Protein AF-A0A7L5A7U2-F1 (afdb_monomer)

Nearest PDB structures (foldseek):
  7q3h-assembly1_A  TM=4.194E-01  e=2.110E-02  Desulfofustis sp. PB-SRB1
  1df0-assembly1_A  TM=3.445E-01  e=6.124E+00  Rattus norvegicus
  1pzu-assembly2_H  TM=1.976E-01  e=3.834E+00  Homo sapiens
  7f57-assembly1_E  TM=2.774E-01  e=9.285E+00  Rattus norvegicus
  5cu1-assembly1_A  TM=2.156E-01  e=7.540E+00  Ruegeria pomeroyi DSS-3

Foldseek 3Di:
DFPLWDQDQVDAGKDDADKSKAKAKLVQWKTKYKWKFAAFKKKKWKFKDDPDDDDDPDDFKDKDKDWVVDDPPKDKDKDDDPGTIMMMIHDRHITMIMMMITGGNDDDDMTMMMMIMHMDDRIGIDDHDPDQQLVAAKWAFDDDDPPFDGQGIWGQHSV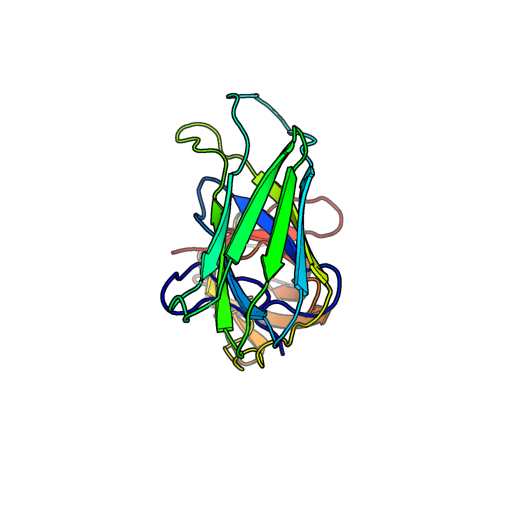QKIAGPVRWIWGKDDPDSSQQWIWIGTRNDTAIWHDNGSFATAGPPPRHGGITGDD

Solvent-accessible surface area (backbone atoms only — not comparable to full-atom values): 11840 Å² total; per-residue (Å²): 107,70,45,77,70,18,79,35,83,94,60,43,16,30,45,60,87,52,80,45,66,51,68,39,29,32,84,65,45,45,40,20,30,29,37,30,38,31,58,41,49,33,38,37,44,36,39,48,55,75,87,74,90,74,87,84,84,75,84,63,61,48,77,49,78,45,59,60,67,74,55,79,78,53,46,76,51,73,49,80,56,97,52,33,38,40,36,45,34,36,27,72,46,78,34,39,35,37,32,41,39,37,37,39,92,41,94,85,56,86,45,72,38,43,34,37,40,34,64,48,69,34,60,49,60,51,83,41,60,82,62,75,59,88,76,50,43,42,22,35,62,65,54,74,57,88,97,53,81,73,46,49,48,35,35,37,41,84,86,34,39,30,46,25,73,67,72,50,58,33,39,44,46,73,74,38,69,89,79,32,28,27,39,40,34,47,88,92,43,77,46,54,30,30,53,44,79,84,46,29,34,23,34,67,86,81,66,46,62,38,31,36,52,59,132

Structure (mmCIF, N/CA/C/O backbone):
data_AF-A0A7L5A7U2-F1
#
_entry.id   AF-A0A7L5A7U2-F1
#
loop_
_atom_site.group_PDB
_atom_site.id
_atom_site.type_symbol
_atom_site.label_atom_id
_atom_site.label_alt_id
_atom_site.label_comp_id
_atom_site.label_asym_id
_atom_site.label_entity_id
_atom_site.label_seq_id
_atom_site.pdbx_PDB_ins_code
_atom_site.Cartn_x
_atom_site.Cartn_y
_atom_site.Cartn_z
_atom_site.occupancy
_atom_site.B_iso_or_equiv
_atom_site.auth_seq_id
_atom_site.auth_comp_id
_atom_site.auth_asym_id
_atom_site.auth_atom_id
_atom_site.pdbx_PDB_model_num
ATOM 1 N N . MET A 1 1 ? 8.899 -12.092 4.679 1.00 37.22 1 MET A N 1
ATOM 2 C CA . MET A 1 1 ? 8.978 -10.782 3.995 1.00 37.22 1 MET A CA 1
ATOM 3 C C . MET A 1 1 ? 7.571 -10.236 3.894 1.00 37.22 1 MET A C 1
ATOM 5 O O . MET A 1 1 ? 6.703 -10.986 3.461 1.00 37.22 1 MET A O 1
ATOM 9 N N . ALA A 1 2 ? 7.322 -9.015 4.373 1.00 33.56 2 ALA A N 1
ATOM 10 C CA . ALA A 1 2 ? 5.965 -8.516 4.523 1.00 33.56 2 ALA A CA 1
ATOM 11 C C . ALA A 1 2 ? 5.396 -7.830 3.281 1.00 33.56 2 ALA A C 1
ATOM 13 O O . ALA A 1 2 ? 5.946 -6.854 2.783 1.00 33.56 2 ALA A O 1
ATOM 14 N N . THR A 1 3 ? 4.259 -8.319 2.785 1.00 48.78 3 THR A N 1
ATOM 15 C CA . THR A 1 3 ? 3.455 -7.641 1.765 1.00 48.78 3 THR A CA 1
ATOM 16 C C . THR A 1 3 ? 2.838 -6.384 2.373 1.00 48.78 3 THR A C 1
ATOM 18 O O . THR A 1 3 ? 1.720 -6.431 2.861 1.00 48.78 3 THR A O 1
ATOM 21 N N . ALA A 1 4 ? 3.547 -5.255 2.372 1.00 62.84 4 ALA A N 1
ATOM 22 C CA . ALA A 1 4 ? 3.098 -4.015 3.027 1.00 62.84 4 ALA A CA 1
ATOM 23 C C . ALA A 1 4 ? 1.944 -3.248 2.317 1.00 62.84 4 ALA A C 1
ATOM 25 O O . ALA A 1 4 ? 1.711 -2.092 2.638 1.00 62.84 4 ALA A O 1
ATOM 26 N N . GLN A 1 5 ? 1.256 -3.815 1.312 1.00 73.31 5 GLN A N 1
ATOM 27 C CA . GLN A 1 5 ? 0.108 -3.188 0.622 1.00 73.31 5 GLN A CA 1
ATOM 28 C C . GLN A 1 5 ? -0.647 -4.229 -0.221 1.00 73.31 5 GLN A C 1
ATOM 30 O O . GLN A 1 5 ? -0.016 -4.915 -1.026 1.00 73.31 5 GLN A O 1
ATOM 35 N N . SER A 1 6 ? -1.975 -4.314 -0.081 1.00 81.19 6 SER A N 1
ATOM 36 C CA . SER A 1 6 ? -2.844 -5.160 -0.914 1.00 81.19 6 SER A CA 1
ATOM 37 C C . SER A 1 6 ? -3.894 -4.321 -1.633 1.00 81.19 6 SER A C 1
ATOM 39 O O . SER A 1 6 ? -4.439 -3.391 -1.049 1.00 81.19 6 SER A O 1
ATOM 41 N N . LEU A 1 7 ? -4.201 -4.680 -2.882 1.00 84.62 7 LEU A N 1
ATOM 42 C CA . LEU A 1 7 ? -5.290 -4.094 -3.681 1.00 84.62 7 LEU A CA 1
ATOM 43 C C . LEU A 1 7 ? -6.578 -4.934 -3.623 1.00 84.62 7 LEU A C 1
ATOM 45 O O . LEU A 1 7 ? -7.530 -4.677 -4.354 1.00 84.62 7 LEU A O 1
ATOM 49 N N . LYS A 1 8 ? -6.590 -5.993 -2.807 1.00 84.75 8 LYS A N 1
ATOM 50 C CA . LYS A 1 8 ? -7.673 -6.974 -2.732 1.00 84.75 8 LYS A CA 1
ATOM 51 C C . LYS A 1 8 ? -8.337 -6.931 -1.362 1.00 84.75 8 LYS A C 1
ATOM 53 O O . LYS A 1 8 ? -7.682 -7.173 -0.349 1.00 84.75 8 LYS A O 1
ATOM 58 N N . LEU A 1 9 ? -9.639 -6.656 -1.341 1.00 86.50 9 LEU A N 1
ATOM 59 C CA . LEU A 1 9 ? -10.428 -6.556 -0.110 1.00 86.50 9 LEU A CA 1
ATOM 60 C C . LEU A 1 9 ? -10.512 -7.889 0.653 1.00 86.50 9 LEU A C 1
ATOM 62 O O . LEU A 1 9 ? -10.521 -7.906 1.883 1.00 86.50 9 LEU A O 1
ATOM 66 N N . ASP A 1 10 ? -10.567 -9.004 -0.074 1.00 88.12 10 ASP A N 1
ATOM 67 C CA . ASP A 1 10 ? -10.639 -10.372 0.449 1.00 88.12 10 ASP A CA 1
ATOM 68 C C . ASP A 1 10 ? -9.275 -10.922 0.899 1.00 88.12 10 ASP A C 1
ATOM 70 O O . ASP A 1 10 ? -9.215 -11.852 1.703 1.00 88.12 10 ASP A O 1
ATOM 74 N N . ALA A 1 11 ? -8.179 -10.304 0.455 1.00 86.94 11 ALA A N 1
ATOM 75 C CA . ALA A 1 11 ? -6.813 -10.652 0.831 1.00 86.94 11 ALA A CA 1
ATOM 76 C C . ALA A 1 11 ? -6.010 -9.408 1.273 1.00 86.94 11 ALA A C 1
ATOM 78 O O . ALA A 1 11 ? -5.024 -9.052 0.618 1.00 86.94 11 ALA A O 1
ATOM 79 N N . PRO A 1 12 ? -6.414 -8.712 2.356 1.00 90.19 12 PRO A N 1
ATOM 80 C CA . PRO A 1 12 ? -5.733 -7.507 2.815 1.00 90.19 12 PRO A CA 1
ATOM 81 C C . PRO A 1 12 ? -4.369 -7.836 3.429 1.00 90.19 12 PRO A C 1
ATOM 83 O O . PRO A 1 12 ? -4.159 -8.906 4.002 1.00 90.19 12 PRO A O 1
ATOM 86 N N . SER A 1 13 ? -3.455 -6.875 3.367 1.00 89.06 13 SER A N 1
ATOM 87 C CA . SER A 1 13 ? -2.109 -6.998 3.928 1.00 89.06 13 SER A CA 1
ATOM 88 C C . SER A 1 13 ? -2.087 -6.741 5.436 1.00 89.06 13 SER A C 1
ATOM 90 O O . SER A 1 13 ? -2.754 -5.813 5.889 1.00 89.06 13 SER A O 1
ATOM 92 N N . PRO A 1 14 ? -1.318 -7.477 6.256 1.00 91.88 14 PRO A N 1
ATOM 93 C CA . PRO A 1 14 ? -1.173 -7.082 7.648 1.00 91.88 14 PRO A CA 1
ATOM 94 C C . PRO A 1 14 ? -0.399 -5.767 7.739 1.00 91.88 14 PRO A C 1
ATOM 96 O O . PRO A 1 14 ? 0.601 -5.579 7.044 1.00 91.88 14 PRO A O 1
ATOM 99 N N . LEU A 1 15 ? -0.856 -4.877 8.617 1.00 92.81 15 LEU A N 1
ATOM 100 C CA . LEU A 1 15 ? -0.025 -3.780 9.105 1.00 92.81 15 LEU A CA 1
ATOM 101 C C . LEU A 1 15 ? 1.113 -4.344 9.961 1.00 92.81 15 LEU A C 1
ATOM 103 O O . LEU A 1 15 ? 1.043 -5.481 10.430 1.00 92.81 15 LEU A O 1
ATOM 107 N N . HIS A 1 16 ? 2.128 -3.529 10.204 1.00 89.81 16 HIS A N 1
ATOM 108 C CA . HIS A 1 16 ? 3.198 -3.802 11.156 1.00 89.81 16 HIS A CA 1
ATOM 109 C C . HIS A 1 16 ? 3.306 -2.690 12.200 1.00 89.81 16 HIS A C 1
ATOM 111 O O . HIS A 1 16 ? 2.684 -1.630 12.086 1.00 89.81 16 HIS A O 1
ATOM 117 N N . GLN A 1 17 ? 4.111 -2.939 13.231 1.00 91.06 17 GLN A N 1
ATOM 118 C CA . GLN A 1 17 ? 4.408 -1.936 14.245 1.00 91.06 17 GLN A CA 1
ATOM 119 C C . GLN A 1 17 ? 5.115 -0.728 13.616 1.00 91.06 17 GLN A C 1
ATOM 121 O O . GLN A 1 17 ? 5.991 -0.884 12.764 1.00 91.06 17 GLN A O 1
ATOM 126 N N . GLY A 1 18 ? 4.750 0.474 14.067 1.00 90.62 18 GLY A N 1
ATOM 127 C CA . GLY A 1 18 ? 5.323 1.726 13.580 1.00 90.62 18 GLY A CA 1
ATOM 128 C C . GLY A 1 18 ? 4.611 2.270 12.341 1.00 90.62 18 GLY A C 1
ATOM 129 O O . GLY A 1 18 ? 3.387 2.179 12.219 1.00 90.62 18 GLY A O 1
ATOM 130 N N . ASN A 1 19 ? 5.384 2.890 11.451 1.00 89.94 19 ASN A N 1
ATOM 131 C CA . ASN A 1 19 ? 4.863 3.618 10.300 1.00 89.94 19 ASN A CA 1
ATOM 132 C C . ASN A 1 19 ? 4.608 2.676 9.125 1.00 89.94 19 ASN A C 1
ATOM 134 O O . ASN A 1 19 ? 5.548 2.158 8.536 1.00 89.94 19 ASN A O 1
ATOM 138 N N . ASN A 1 20 ? 3.347 2.534 8.729 1.00 90.56 20 ASN A N 1
ATOM 139 C CA . ASN A 1 20 ? 2.965 1.832 7.509 1.00 90.56 20 ASN A CA 1
ATOM 140 C C . ASN A 1 20 ? 2.775 2.886 6.414 1.00 90.56 20 ASN A C 1
ATOM 142 O O . ASN A 1 20 ? 1.736 3.549 6.363 1.00 90.56 20 ASN A O 1
ATOM 146 N N . GLN A 1 21 ? 3.806 3.100 5.598 1.00 87.94 21 GLN A N 1
ATOM 147 C CA . GLN A 1 21 ? 3.833 4.148 4.575 1.00 87.94 21 GLN A CA 1
ATOM 148 C C . GLN A 1 21 ? 3.479 3.580 3.200 1.00 87.94 21 GLN A C 1
ATOM 150 O O . GLN A 1 21 ? 3.951 2.505 2.831 1.00 87.94 21 GLN A O 1
ATOM 155 N N . ALA A 1 22 ? 2.677 4.305 2.420 1.00 85.25 22 ALA A N 1
ATOM 156 C CA . ALA A 1 22 ? 2.455 3.971 1.014 1.00 85.25 22 ALA A CA 1
ATOM 157 C C . ALA A 1 22 ? 2.051 5.198 0.181 1.00 85.25 22 ALA A C 1
ATOM 159 O O . ALA A 1 22 ? 1.843 6.292 0.704 1.00 85.25 22 ALA A O 1
ATOM 160 N N . LEU A 1 23 ? 1.927 4.995 -1.132 1.00 84.00 23 LEU A N 1
ATOM 161 C CA . LEU A 1 23 ? 1.470 5.987 -2.105 1.00 84.00 23 LEU A CA 1
ATOM 162 C C . LEU A 1 23 ? 0.186 5.478 -2.759 1.00 84.00 23 LEU A C 1
ATOM 164 O O . LEU A 1 23 ? 0.246 4.503 -3.507 1.00 84.00 23 LEU A O 1
ATOM 168 N N . ILE A 1 24 ? -0.960 6.106 -2.483 1.00 86.62 24 ILE A N 1
ATOM 169 C CA . ILE A 1 24 ? -2.219 5.747 -3.152 1.00 86.62 24 ILE A CA 1
ATOM 170 C C . ILE A 1 24 ? -2.350 6.480 -4.482 1.00 86.62 24 ILE A C 1
ATOM 172 O O . ILE A 1 24 ? -1.962 7.641 -4.570 1.00 86.62 24 ILE A O 1
ATOM 176 N N . ASP A 1 25 ? -2.871 5.810 -5.509 1.00 84.62 25 ASP A N 1
ATOM 177 C CA . ASP A 1 25 ? -2.983 6.331 -6.877 1.00 84.62 25 ASP A CA 1
ATOM 178 C C . ASP A 1 25 ? -4.413 6.123 -7.400 1.00 84.62 25 ASP A C 1
ATOM 180 O O . ASP A 1 25 ? -4.948 5.009 -7.356 1.00 84.62 25 ASP A O 1
ATOM 184 N N . SER A 1 26 ? -5.030 7.196 -7.906 1.00 85.06 26 SER A N 1
ATOM 185 C CA . SER A 1 26 ? -6.416 7.211 -8.392 1.00 85.06 26 SER A CA 1
ATOM 186 C C . SER A 1 26 ? -6.697 6.263 -9.559 1.00 85.06 26 SER A C 1
ATOM 188 O O . SER A 1 26 ? -7.847 5.898 -9.786 1.00 85.06 26 SER A O 1
ATOM 190 N N . PHE A 1 27 ? -5.668 5.831 -10.285 1.00 81.75 27 PHE A N 1
ATOM 191 C CA . PHE A 1 27 ? -5.781 4.899 -11.410 1.00 81.75 27 PHE A CA 1
ATOM 192 C C . PHE A 1 27 ? -5.409 3.468 -10.993 1.00 81.75 27 PHE A C 1
ATOM 194 O O . PHE A 1 27 ? -5.593 2.525 -11.765 1.00 81.75 27 PHE A O 1
ATOM 201 N N . VAL A 1 28 ? -4.870 3.290 -9.783 1.00 82.19 28 VAL A N 1
ATOM 202 C CA . VAL A 1 28 ? -4.492 1.980 -9.245 1.00 82.19 28 VAL A CA 1
ATOM 203 C C . VAL A 1 28 ? -5.648 1.373 -8.461 1.00 82.19 28 VAL A C 1
ATOM 205 O O . VAL A 1 28 ? -5.995 0.218 -8.731 1.00 82.19 28 VAL A O 1
ATOM 208 N N . GLY A 1 29 ? -6.245 2.142 -7.550 1.00 86.25 29 GLY A N 1
ATOM 209 C CA . GLY A 1 29 ? -7.377 1.730 -6.720 1.00 86.25 29 GLY A CA 1
ATOM 210 C C . GLY A 1 29 ? -7.073 1.727 -5.222 1.00 86.25 29 GLY A C 1
ATOM 211 O O . GLY A 1 29 ? -6.054 2.246 -4.771 1.00 86.25 29 GLY A O 1
ATOM 212 N N . ASP A 1 30 ? -7.997 1.145 -4.464 1.00 91.50 30 ASP A N 1
ATOM 213 C CA . ASP A 1 30 ? -7.962 1.104 -3.005 1.00 91.50 30 ASP A CA 1
ATOM 214 C C . ASP A 1 30 ? -6.840 0.220 -2.458 1.00 91.50 30 ASP A C 1
ATOM 216 O O . ASP A 1 30 ? -6.443 -0.783 -3.060 1.00 91.50 30 ASP A O 1
ATOM 220 N N . HIS A 1 31 ? -6.368 0.565 -1.263 1.00 92.44 31 HIS A N 1
ATOM 221 C CA . HIS A 1 31 ? -5.450 -0.256 -0.489 1.00 92.44 31 HIS A CA 1
ATOM 222 C C . HIS A 1 31 ? -6.164 -0.845 0.726 1.00 92.44 31 HIS A C 1
ATOM 224 O O . HIS A 1 31 ? -6.835 -0.127 1.469 1.00 92.44 31 HIS A O 1
ATOM 230 N N . TYR A 1 32 ? -5.958 -2.138 0.972 1.00 93.50 32 TYR A N 1
ATOM 231 C CA . TYR A 1 32 ? -6.590 -2.863 2.068 1.00 93.50 32 TYR A CA 1
ATOM 232 C C . TYR A 1 32 ? -5.570 -3.498 3.005 1.00 93.50 32 TYR A C 1
ATOM 234 O O . TYR A 1 32 ? -4.619 -4.173 2.591 1.00 93.50 32 TYR A O 1
ATOM 242 N N . TYR A 1 33 ? -5.827 -3.314 4.295 1.00 95.12 33 TYR A N 1
ATOM 243 C CA . TYR A 1 33 ? -4.958 -3.707 5.387 1.00 95.12 33 TYR A CA 1
ATOM 244 C C . TYR A 1 33 ? -5.724 -4.352 6.533 1.00 95.12 33 TYR A C 1
ATOM 246 O O . TYR A 1 33 ? -6.930 -4.170 6.663 1.00 95.12 33 TYR A O 1
ATOM 254 N N . TYR A 1 34 ? -5.035 -5.061 7.420 1.00 96.06 34 TYR A N 1
ATOM 255 C CA . TYR A 1 34 ? -5.635 -5.494 8.676 1.00 96.06 34 TYR A CA 1
ATOM 256 C C . TYR A 1 34 ? -4.649 -5.507 9.842 1.00 96.06 34 TYR A C 1
ATOM 258 O O . TYR A 1 34 ? -3.436 -5.611 9.668 1.00 96.06 34 TYR A O 1
ATOM 266 N N . PHE A 1 35 ? -5.199 -5.462 11.048 1.00 96.94 35 PHE A N 1
ATOM 267 C CA . PHE A 1 35 ? -4.511 -5.793 12.293 1.00 96.94 35 PHE A CA 1
ATOM 268 C C . PHE A 1 35 ? -5.509 -6.445 13.262 1.00 96.94 35 PHE A C 1
ATOM 270 O O . PHE A 1 35 ? -6.702 -6.563 12.959 1.00 96.94 35 PHE A O 1
ATOM 277 N N . TYR A 1 36 ? -5.034 -6.898 14.418 1.00 97.62 36 TYR A N 1
ATOM 278 C CA . TYR A 1 36 ? -5.887 -7.392 15.493 1.00 97.62 36 TYR A CA 1
ATOM 279 C C . TYR A 1 36 ? -5.870 -6.409 16.659 1.00 97.62 36 TYR A C 1
ATOM 281 O O . TYR A 1 36 ? -4.808 -6.087 17.183 1.00 97.62 36 TYR A O 1
ATOM 289 N N . ALA A 1 37 ? -7.046 -5.948 17.074 1.00 97.88 37 ALA A N 1
ATOM 290 C CA . ALA A 1 37 ? -7.218 -5.294 18.360 1.00 97.88 37 ALA A CA 1
ATOM 291 C C . ALA A 1 37 ? -7.301 -6.377 19.440 1.00 97.88 37 ALA A C 1
ATOM 293 O O . ALA A 1 37 ? -8.118 -7.295 19.336 1.00 97.88 37 ALA A O 1
ATOM 294 N N . GLU A 1 38 ? -6.448 -6.284 20.450 1.00 98.00 38 GLU A N 1
ATOM 295 C CA . GLU A 1 38 ? -6.465 -7.140 21.635 1.00 98.00 38 GLU A CA 1
ATOM 296 C C . GLU A 1 38 ? -7.348 -6.501 22.721 1.00 98.00 38 GLU A C 1
ATOM 298 O O . GLU A 1 38 ? -7.591 -5.291 22.668 1.00 98.00 38 GLU A O 1
ATOM 303 N N . PRO A 1 39 ? -7.848 -7.272 23.708 1.00 98.25 39 PRO A N 1
ATOM 304 C CA . PRO A 1 39 ? -8.697 -6.736 24.770 1.00 98.25 39 PRO A CA 1
ATOM 305 C C . PRO A 1 39 ? -8.135 -5.450 25.393 1.00 98.25 39 PRO A C 1
ATOM 307 O O . PRO A 1 39 ? -6.994 -5.415 25.858 1.00 98.25 39 PRO A O 1
ATOM 310 N N . GLY A 1 40 ? -8.939 -4.386 25.402 1.00 98.06 40 GLY A N 1
ATOM 311 C CA . GLY A 1 40 ? -8.540 -3.048 25.842 1.00 98.06 40 GLY A CA 1
ATOM 312 C C . GLY A 1 40 ? -8.768 -1.980 24.776 1.00 98.06 40 GLY A C 1
ATOM 313 O O . GLY A 1 40 ? -9.691 -2.089 23.970 1.00 98.06 40 GLY A O 1
ATOM 314 N N . LYS A 1 41 ? -7.965 -0.910 24.822 1.00 98.44 41 LYS A N 1
ATOM 315 C CA . LYS A 1 41 ? -8.073 0.249 23.924 1.00 98.44 41 LYS A CA 1
ATOM 316 C C . LYS A 1 41 ? -6.974 0.236 22.868 1.00 98.44 41 LYS A C 1
ATOM 318 O O . LYS A 1 41 ? -5.838 -0.144 23.153 1.00 98.44 41 LYS A O 1
ATOM 323 N N . PHE A 1 42 ? -7.302 0.722 21.681 1.00 98.50 42 PHE A N 1
ATOM 324 C CA . PHE A 1 42 ? -6.361 0.934 20.589 1.00 98.50 42 PHE A CA 1
ATOM 325 C C . PHE A 1 42 ? -6.610 2.282 19.913 1.00 98.50 42 PHE A C 1
ATOM 327 O O . PHE A 1 42 ? -7.673 2.893 20.057 1.00 98.50 42 PHE A O 1
ATOM 334 N N . HIS A 1 43 ? -5.613 2.724 19.161 1.00 98.25 43 HIS A N 1
ATOM 335 C CA . HIS A 1 43 ? -5.627 3.982 18.438 1.00 98.25 43 HIS A CA 1
ATOM 336 C C . HIS A 1 43 ? -5.084 3.786 17.025 1.00 98.25 43 HIS A C 1
ATOM 338 O O . HIS A 1 43 ? -4.137 3.022 16.822 1.00 98.25 43 HIS A O 1
ATOM 344 N N . ILE A 1 44 ? -5.677 4.482 16.057 1.00 98.44 44 ILE A N 1
ATOM 345 C CA . ILE A 1 44 ? -5.186 4.539 14.682 1.00 98.44 44 ILE A CA 1
ATOM 346 C C . ILE A 1 44 ? -5.046 6.002 14.289 1.00 98.44 44 ILE A C 1
ATOM 348 O O . ILE A 1 44 ? -6.021 6.752 14.312 1.00 98.44 44 ILE A O 1
ATOM 352 N N . ALA A 1 45 ? -3.847 6.389 13.878 1.00 98.00 45 ALA A N 1
ATOM 353 C CA . ALA A 1 45 ? -3.598 7.660 13.227 1.00 98.00 45 ALA A CA 1
ATOM 354 C C . ALA A 1 45 ? -3.323 7.400 11.747 1.00 98.00 45 ALA A C 1
ATOM 356 O O . ALA A 1 45 ? -2.406 6.654 11.397 1.00 98.00 45 ALA A O 1
ATOM 357 N N . TRP A 1 46 ? -4.117 8.018 10.882 1.00 97.62 46 TRP A N 1
ATOM 358 C CA . TRP A 1 46 ? -3.854 8.069 9.453 1.00 97.62 46 TRP A CA 1
ATOM 359 C C . TRP A 1 46 ? -3.575 9.507 9.053 1.00 97.62 46 TRP A C 1
ATOM 361 O O . TRP A 1 46 ? -4.373 10.399 9.337 1.00 97.62 46 TRP A O 1
ATOM 371 N N . THR A 1 47 ? -2.450 9.728 8.389 1.00 95.88 47 THR A N 1
ATOM 372 C CA . THR A 1 47 ? -2.072 11.030 7.843 1.00 95.88 47 THR A CA 1
ATOM 373 C C . THR A 1 47 ? -1.759 10.892 6.370 1.00 95.88 47 THR A C 1
ATOM 375 O O . THR A 1 47 ? -1.239 9.873 5.921 1.00 95.88 47 THR A O 1
ATOM 378 N N . PHE A 1 48 ? -2.062 11.928 5.606 1.00 91.62 48 PHE A N 1
ATOM 379 C CA . PHE A 1 48 ? -1.668 12.029 4.211 1.00 91.62 48 PHE A CA 1
ATOM 380 C C . PHE A 1 48 ? -1.031 13.390 3.968 1.00 91.62 48 PHE A C 1
ATOM 382 O O . PHE A 1 48 ? -1.340 14.368 4.652 1.00 91.62 48 PHE A O 1
ATOM 389 N N . SER A 1 49 ? -0.120 13.455 3.006 1.00 84.56 49 SER A N 1
ATOM 390 C CA . SER A 1 49 ? 0.480 14.713 2.575 1.00 84.56 49 SER A CA 1
ATOM 391 C C . SER A 1 49 ? 0.288 14.895 1.079 1.00 84.56 49 SER A C 1
ATOM 393 O O . SER A 1 49 ? 0.213 13.936 0.316 1.00 84.56 49 SER A O 1
ATOM 395 N N . GLY A 1 50 ? 0.160 16.148 0.662 1.00 67.38 50 GLY A N 1
ATOM 396 C CA . GLY A 1 50 ? -0.043 16.510 -0.731 1.00 67.38 50 GLY A CA 1
ATOM 397 C C . GLY A 1 50 ? 0.762 17.752 -1.056 1.00 67.38 50 GLY A C 1
ATOM 398 O O . GLY A 1 50 ? 0.249 18.859 -0.965 1.00 67.38 50 GLY A O 1
ATOM 399 N N . ALA A 1 51 ? 2.020 17.570 -1.450 1.00 51.31 51 ALA A N 1
ATOM 400 C CA . ALA A 1 51 ? 2.555 18.434 -2.489 1.00 51.31 51 ALA A CA 1
ATOM 401 C C . ALA A 1 51 ? 2.009 17.856 -3.797 1.00 51.31 51 ALA A C 1
ATOM 403 O O . ALA A 1 51 ? 2.424 16.783 -4.232 1.00 51.31 51 ALA A O 1
ATOM 404 N N . GLN A 1 52 ? 0.980 18.492 -4.346 1.00 52.09 52 GLN A N 1
ATOM 405 C CA . GLN A 1 52 ? 0.412 18.082 -5.618 1.00 52.09 52 GLN A CA 1
ATOM 406 C C . GLN A 1 52 ? 1.308 18.595 -6.743 1.00 52.09 52 GLN A C 1
ATOM 408 O O . GLN A 1 52 ? 1.464 19.802 -6.909 1.00 52.09 52 GLN A O 1
ATOM 413 N N . GLU A 1 53 ? 1.897 17.693 -7.524 1.00 47.75 53 GLU A N 1
ATOM 414 C CA . GLU A 1 53 ? 2.542 18.085 -8.776 1.00 47.75 53 GLU A CA 1
ATOM 415 C C . GLU A 1 53 ? 1.467 18.223 -9.867 1.00 47.75 53 GLU A C 1
ATOM 417 O O . GLU A 1 53 ? 0.939 17.228 -10.363 1.00 47.75 53 GLU A O 1
ATOM 422 N N . GLY A 1 54 ? 1.102 19.463 -10.218 1.00 57.22 54 GLY A N 1
ATOM 423 C CA . GLY A 1 54 ? 0.206 19.773 -11.341 1.00 57.22 54 GLY A CA 1
ATOM 424 C C . GLY A 1 54 ? -1.187 20.290 -10.953 1.00 57.22 54 GLY A C 1
ATOM 425 O O . GLY A 1 54 ? -1.336 21.062 -10.012 1.00 57.22 54 GLY A O 1
ATOM 426 N N . PHE A 1 55 ? -2.206 19.918 -11.736 1.00 55.56 55 PHE A N 1
ATOM 427 C CA . PHE A 1 55 ? -3.577 20.437 -11.624 1.00 55.56 55 PHE A CA 1
ATOM 428 C C . PHE A 1 55 ? -4.323 19.878 -10.405 1.00 55.56 55 PHE A C 1
ATOM 430 O O . PHE A 1 55 ? -4.452 18.658 -10.277 1.00 55.56 55 PHE A O 1
ATOM 437 N N . ASP A 1 56 ? -4.863 20.767 -9.563 1.00 60.66 56 ASP A N 1
ATOM 438 C CA . ASP A 1 56 ? -5.782 20.427 -8.472 1.00 60.66 56 ASP A CA 1
ATOM 439 C C . ASP A 1 56 ? -7.217 20.255 -8.975 1.00 60.66 56 ASP A C 1
ATOM 441 O O . ASP A 1 56 ? -7.818 21.182 -9.515 1.00 60.66 56 ASP A O 1
ATOM 445 N N . VAL A 1 57 ? -7.753 19.042 -8.826 1.00 62.59 57 VAL A N 1
ATOM 446 C CA . VAL A 1 57 ? -9.148 18.709 -9.151 1.00 62.59 57 VAL A CA 1
ATOM 447 C C . VAL A 1 57 ? -10.039 18.660 -7.902 1.00 62.59 57 VAL A C 1
ATOM 449 O O . VAL A 1 57 ? -11.218 18.324 -8.003 1.00 62.59 57 VAL A O 1
ATOM 452 N N . GLY A 1 58 ? -9.502 19.042 -6.738 1.00 67.38 58 GLY A N 1
ATOM 453 C CA . GLY A 1 58 ? -10.182 19.036 -5.451 1.00 67.38 58 GLY A CA 1
ATOM 454 C C . GLY A 1 58 ? -10.375 17.633 -4.868 1.00 67.38 58 GLY A C 1
ATOM 455 O O . GLY A 1 58 ? -10.248 16.614 -5.545 1.00 67.38 58 GLY A O 1
ATOM 456 N N . GLY A 1 59 ? -10.716 17.583 -3.579 1.00 77.44 59 GLY A N 1
ATOM 457 C CA . GLY A 1 59 ? -10.966 16.343 -2.840 1.00 77.44 59 GLY A CA 1
ATOM 458 C C . GLY A 1 59 ? -9.800 15.904 -1.953 1.00 77.44 59 GLY A C 1
ATOM 459 O O . GLY A 1 59 ? -8.732 16.507 -1.930 1.00 77.44 59 GLY A O 1
ATOM 460 N N . LYS A 1 60 ? -10.032 14.852 -1.167 1.00 85.19 60 LYS A N 1
ATOM 461 C CA . LYS A 1 60 ? -9.025 14.227 -0.302 1.00 85.19 60 LYS A CA 1
ATOM 462 C C . LYS A 1 60 ? -9.161 12.708 -0.381 1.00 85.19 60 LYS A C 1
ATOM 464 O O . LYS A 1 60 ? -10.277 12.235 -0.618 1.00 85.19 60 LYS A O 1
ATOM 469 N N . PRO A 1 61 ? -8.068 11.945 -0.212 1.00 90.00 61 PRO A N 1
ATOM 470 C CA . PRO A 1 61 ? -8.197 10.506 -0.044 1.00 90.00 61 PRO A CA 1
ATOM 471 C C . PRO A 1 61 ? -9.088 10.208 1.168 1.00 90.00 61 PRO A C 1
ATOM 473 O O . PRO A 1 61 ? -9.234 11.042 2.069 1.00 90.00 61 PRO A O 1
ATOM 476 N N . SER A 1 62 ? -9.691 9.025 1.195 1.00 92.69 62 SER A N 1
ATOM 477 C CA . SER A 1 62 ? -10.503 8.581 2.329 1.00 92.69 62 SER A CA 1
ATOM 478 C C . SER A 1 62 ? -9.862 7.405 3.041 1.00 92.69 62 SER A C 1
ATOM 480 O O . SER A 1 62 ? -9.186 6.578 2.432 1.00 92.69 62 SER A O 1
ATOM 482 N N . PHE A 1 63 ? -10.120 7.318 4.340 1.00 96.44 63 PHE A N 1
ATOM 483 C CA . PHE A 1 63 ? -9.641 6.255 5.205 1.00 96.44 63 PHE A CA 1
ATOM 484 C C . PHE A 1 63 ? -10.801 5.720 6.033 1.00 96.44 63 PHE A C 1
ATOM 486 O O . PHE A 1 63 ? -11.568 6.499 6.600 1.00 96.44 63 PHE A O 1
ATOM 493 N N . ALA A 1 64 ? -10.903 4.400 6.128 1.00 96.88 64 ALA A N 1
ATOM 494 C CA . ALA A 1 64 ? -11.896 3.727 6.947 1.00 96.88 64 ALA A CA 1
ATOM 495 C C . ALA A 1 64 ? -11.252 2.592 7.741 1.00 96.88 64 ALA A C 1
ATOM 497 O O . ALA A 1 64 ? -10.473 1.810 7.199 1.00 96.88 64 ALA A O 1
ATOM 498 N N . ALA A 1 65 ? -11.630 2.463 9.010 1.00 97.62 65 ALA A N 1
ATOM 499 C CA . ALA A 1 65 ? -11.321 1.300 9.832 1.00 97.62 65 ALA A CA 1
ATOM 500 C C . ALA A 1 65 ? -12.622 0.687 10.356 1.00 97.62 65 ALA A C 1
ATOM 502 O O . ALA A 1 65 ? -13.456 1.378 10.942 1.00 97.62 65 ALA A O 1
ATOM 503 N N . VAL A 1 66 ? -12.805 -0.613 10.134 1.00 96.94 66 VAL A N 1
ATOM 504 C CA . VAL A 1 66 ? -14.024 -1.345 10.495 1.00 96.94 66 VAL A CA 1
ATOM 505 C C . VAL A 1 66 ? -13.685 -2.695 11.110 1.00 96.94 66 VAL A C 1
ATOM 507 O O . VAL A 1 66 ? -12.702 -3.336 10.745 1.00 96.94 66 VAL A O 1
ATOM 510 N N . PHE A 1 67 ? -14.516 -3.170 12.034 1.00 97.50 67 PHE A N 1
ATOM 511 C CA . PHE A 1 67 ? -14.388 -4.537 12.532 1.00 97.50 67 PHE A CA 1
ATOM 512 C C . PHE A 1 67 ? -14.893 -5.533 11.487 1.00 97.50 67 PHE A C 1
ATOM 514 O O . PHE A 1 67 ? -15.992 -5.362 10.957 1.00 97.50 67 PHE A O 1
ATOM 521 N N . ASN A 1 68 ? -14.121 -6.585 11.214 1.00 94.00 68 ASN A N 1
ATOM 522 C CA . ASN A 1 68 ? -14.508 -7.616 10.252 1.00 94.00 68 ASN A CA 1
ATOM 523 C C . ASN A 1 68 ? -14.015 -9.024 10.670 1.00 94.00 68 ASN A C 1
ATOM 525 O O . ASN A 1 68 ? -12.859 -9.365 10.381 1.00 94.00 68 ASN A O 1
ATOM 529 N N . PRO A 1 69 ? -14.869 -9.848 11.319 1.00 94.75 69 PRO A N 1
ATOM 530 C CA . PRO A 1 69 ? -16.237 -9.530 11.745 1.00 94.75 69 PRO A CA 1
ATOM 531 C C . PRO A 1 69 ? -16.267 -8.620 12.984 1.00 94.75 69 PRO A C 1
ATOM 533 O O . PRO A 1 69 ? -15.311 -8.560 13.759 1.00 94.75 69 PRO A O 1
ATOM 536 N N . LYS A 1 70 ? -17.396 -7.935 13.203 1.00 93.81 70 LYS A N 1
ATOM 537 C CA . LYS A 1 70 ? -17.652 -7.220 14.459 1.00 93.81 70 LYS A CA 1
ATOM 538 C C . LYS A 1 70 ? -17.962 -8.211 15.576 1.00 93.81 70 LYS A C 1
ATOM 540 O O . LYS A 1 70 ? -18.849 -9.047 15.448 1.00 93.81 70 LYS A O 1
ATOM 545 N N . THR A 1 71 ? -17.248 -8.081 16.684 1.00 95.50 71 THR A N 1
ATOM 546 C CA . THR A 1 71 ? -17.436 -8.883 17.897 1.00 95.50 71 THR A CA 1
ATOM 547 C C . THR A 1 71 ? -18.256 -8.114 18.941 1.00 95.50 71 THR A C 1
ATOM 549 O O . THR A 1 71 ? -18.374 -6.884 18.891 1.00 95.50 71 THR A O 1
ATOM 552 N N . ALA A 1 72 ? -18.849 -8.835 19.896 1.00 95.06 72 ALA A N 1
ATOM 553 C CA . ALA A 1 72 ? -19.611 -8.229 20.987 1.00 95.06 72 ALA A CA 1
ATOM 554 C C . ALA A 1 72 ? -18.719 -7.324 21.855 1.00 95.06 72 ALA A C 1
ATOM 556 O O . ALA A 1 72 ? -17.588 -7.691 22.162 1.00 95.06 72 ALA A O 1
ATOM 557 N N . GLY A 1 73 ? -19.236 -6.158 22.255 1.00 93.69 73 GLY A N 1
ATOM 558 C CA . GLY A 1 73 ? -18.500 -5.178 23.066 1.00 93.69 73 GLY A CA 1
ATOM 559 C C . GLY A 1 73 ? -17.513 -4.296 22.292 1.00 93.69 73 GLY A C 1
ATOM 560 O O . GLY A 1 73 ? -16.907 -3.417 22.894 1.00 93.69 73 GLY A O 1
ATOM 561 N N . SER A 1 74 ? -17.371 -4.488 20.976 1.00 96.75 74 SER A N 1
ATOM 562 C CA . SER A 1 74 ? -16.430 -3.721 20.155 1.00 96.75 74 SER A CA 1
ATOM 563 C C . SER A 1 74 ? -16.993 -2.374 19.711 1.00 96.75 74 SER A C 1
ATOM 565 O O . SER A 1 74 ? -18.073 -2.293 19.109 1.00 96.75 74 SER A O 1
ATOM 567 N N . GLN A 1 75 ? -16.228 -1.317 19.976 1.00 97.38 75 GLN A N 1
ATOM 568 C CA . GLN A 1 75 ? -16.557 0.067 19.651 1.00 97.38 75 GLN A CA 1
ATOM 569 C C . GLN A 1 75 ? -15.393 0.738 18.927 1.00 97.38 75 GLN A C 1
ATOM 571 O O . GLN A 1 75 ? -14.229 0.500 19.239 1.00 97.38 75 GLN A O 1
ATOM 576 N N . ILE A 1 76 ? -15.723 1.579 17.950 1.00 97.25 76 ILE A N 1
ATOM 577 C CA . ILE A 1 76 ? -14.762 2.422 17.249 1.00 97.25 76 ILE A CA 1
ATOM 578 C C . ILE A 1 76 ? -15.429 3.760 16.936 1.00 97.25 76 ILE A C 1
ATOM 580 O O . ILE A 1 76 ? -16.573 3.800 16.479 1.00 97.25 76 ILE A O 1
ATOM 584 N N . THR A 1 77 ? -14.728 4.846 17.215 1.00 97.25 77 THR A N 1
ATOM 585 C CA . THR A 1 77 ? -15.104 6.216 16.868 1.00 97.25 77 THR A CA 1
ATOM 586 C C . THR A 1 77 ? -13.971 6.838 16.069 1.00 97.25 77 THR A C 1
ATOM 588 O O . THR A 1 77 ? -12.834 6.364 16.108 1.00 97.25 77 THR A O 1
ATOM 591 N N . HIS A 1 78 ? -14.275 7.884 15.306 1.00 96.69 78 HIS A N 1
ATOM 592 C CA . HIS A 1 78 ? -13.256 8.602 14.557 1.00 96.69 78 HIS A CA 1
ATOM 593 C C . HIS A 1 78 ? -13.515 10.098 14.541 1.00 96.69 78 HIS A C 1
ATOM 595 O O . HIS A 1 78 ? -14.638 10.565 14.741 1.00 96.69 78 HIS A O 1
ATOM 601 N N . LYS A 1 79 ? -12.439 10.836 14.289 1.00 95.88 79 LYS A N 1
ATOM 602 C CA . LYS A 1 79 ? -12.436 12.268 14.050 1.00 95.88 79 LYS A CA 1
ATOM 603 C C . LYS A 1 79 ? -11.595 12.548 12.815 1.00 95.88 79 LYS A C 1
ATOM 605 O O . LYS A 1 79 ? -10.387 12.306 12.809 1.00 95.88 79 LYS A O 1
ATOM 610 N N . ASP A 1 80 ? -12.240 13.095 11.796 1.00 92.75 80 ASP A N 1
ATOM 611 C CA . ASP A 1 80 ? -11.555 13.549 10.596 1.00 92.75 80 ASP A CA 1
ATOM 612 C C . ASP A 1 80 ? -10.927 14.927 10.802 1.00 92.75 80 ASP A C 1
ATOM 614 O O . ASP A 1 80 ? -11.455 15.794 11.504 1.00 92.75 80 ASP A O 1
ATOM 618 N N . GLY A 1 81 ? -9.794 15.132 10.142 1.00 88.31 81 GLY A N 1
ATOM 619 C CA . GLY A 1 81 ? -9.106 16.406 10.026 1.00 88.31 81 GLY A CA 1
ATOM 620 C C . GLY A 1 81 ? -8.784 16.748 8.567 1.00 88.31 81 GLY A C 1
ATOM 621 O O . GLY A 1 81 ? -9.088 15.982 7.644 1.00 88.31 81 GLY A O 1
ATOM 622 N N . PRO A 1 82 ? -8.168 17.918 8.335 1.00 85.25 82 PRO A N 1
ATOM 623 C CA . PRO A 1 82 ? -7.748 18.340 7.000 1.00 85.25 82 PRO A CA 1
ATOM 624 C C . PRO A 1 82 ? -6.571 17.520 6.452 1.00 85.25 82 PRO A C 1
ATOM 626 O O . PRO A 1 82 ? -6.434 17.406 5.241 1.00 85.25 82 PRO A O 1
ATOM 629 N N . THR A 1 83 ? -5.745 16.932 7.320 1.00 87.25 83 THR A N 1
ATOM 630 C CA . THR A 1 83 ? -4.505 16.216 6.957 1.00 87.25 83 THR A CA 1
ATOM 631 C C . THR A 1 83 ? -4.542 14.723 7.286 1.00 87.25 83 THR A C 1
ATOM 633 O O . THR A 1 83 ? -3.516 14.042 7.245 1.00 87.25 83 THR A O 1
ATOM 636 N N . GLY A 1 84 ? -5.711 14.199 7.659 1.00 93.06 84 GLY A N 1
ATOM 637 C CA . GLY A 1 84 ? -5.829 12.819 8.103 1.00 93.06 84 GLY A CA 1
ATOM 638 C C . GLY A 1 84 ? -7.083 12.539 8.913 1.00 93.06 84 GLY A C 1
ATOM 639 O O . GLY A 1 84 ? -8.019 13.337 8.937 1.00 93.06 84 GLY A O 1
ATOM 640 N N . ALA A 1 85 ? -7.073 11.403 9.597 1.00 96.06 85 ALA A N 1
ATOM 641 C CA . ALA A 1 85 ? -8.128 10.966 10.492 1.00 96.06 85 ALA A CA 1
ATOM 642 C C . ALA A 1 85 ? -7.529 10.217 11.681 1.00 96.06 85 ALA A C 1
ATOM 644 O O . ALA A 1 85 ? -6.501 9.543 11.574 1.00 96.06 85 ALA A O 1
ATOM 645 N N . VAL A 1 86 ? -8.203 10.332 12.816 1.00 97.62 86 VAL A N 1
ATOM 646 C CA . VAL A 1 86 ? -7.843 9.649 14.051 1.00 97.62 86 VAL A CA 1
ATOM 647 C C . VAL A 1 86 ? -8.998 8.756 14.465 1.00 97.62 86 VAL A C 1
ATOM 649 O O . VAL A 1 86 ? -10.126 9.232 14.570 1.00 97.62 86 VAL A O 1
ATOM 652 N N . TYR A 1 87 ? -8.716 7.480 14.713 1.00 98.31 87 TYR A N 1
ATOM 653 C CA . TYR A 1 87 ? -9.679 6.509 15.216 1.00 98.31 87 TYR A CA 1
ATOM 654 C C . TYR A 1 87 ? -9.283 6.070 16.620 1.00 98.31 87 TYR A C 1
ATOM 656 O O . TYR A 1 87 ? -8.118 5.775 16.896 1.00 98.31 87 TYR A O 1
ATOM 664 N N . GLU A 1 88 ? -10.275 5.969 17.491 1.00 98.31 88 GLU A N 1
ATOM 665 C CA . GLU A 1 88 ? -10.143 5.394 18.822 1.00 98.31 88 GLU A CA 1
ATOM 666 C C . GLU A 1 88 ? -11.106 4.224 18.934 1.00 98.31 88 GLU A C 1
ATOM 668 O O . GLU A 1 88 ? -12.266 4.313 18.529 1.00 98.31 88 GLU A O 1
ATOM 673 N N . GLY A 1 89 ? -10.637 3.106 19.474 1.00 97.75 89 GLY A N 1
ATOM 674 C CA . GLY A 1 89 ? -11.492 1.945 19.642 1.00 97.75 89 GLY A CA 1
ATOM 675 C C . GLY A 1 89 ? -11.184 1.145 20.888 1.00 97.75 89 GLY A C 1
ATOM 676 O O . GLY A 1 89 ? -10.136 1.285 21.523 1.00 97.75 89 GLY A O 1
ATOM 677 N N . SER A 1 90 ? -12.139 0.300 21.244 1.00 98.12 90 SER A N 1
ATOM 678 C CA . SER A 1 90 ? -12.030 -0.642 22.344 1.00 98.12 90 SER A CA 1
ATOM 679 C C . SER A 1 90 ? -12.697 -1.960 21.987 1.00 98.12 90 SER A C 1
ATOM 681 O O . SER A 1 90 ? -13.685 -2.001 21.249 1.00 98.12 90 SER A O 1
ATOM 683 N N . VAL A 1 91 ? -12.131 -3.048 22.501 1.00 98.31 91 VAL A N 1
ATOM 684 C CA . VAL A 1 91 ? -12.653 -4.404 22.315 1.00 98.31 91 VAL A CA 1
ATOM 685 C C . VAL A 1 91 ? -12.543 -5.183 23.623 1.00 98.31 91 VAL A C 1
ATOM 687 O O . VAL A 1 91 ? -11.623 -4.970 24.413 1.00 98.31 91 VAL A O 1
ATOM 690 N N . THR A 1 92 ? -13.478 -6.098 23.866 1.00 97.88 92 THR A N 1
ATOM 691 C CA . THR A 1 92 ? -13.469 -6.994 25.042 1.00 97.88 92 THR A CA 1
ATOM 692 C C . THR A 1 92 ? -12.822 -8.348 24.750 1.00 97.88 92 THR A C 1
ATOM 694 O O . THR A 1 92 ? -12.489 -9.091 25.667 1.00 97.88 92 THR A O 1
ATOM 697 N N . GLN A 1 93 ? -12.624 -8.663 23.471 1.00 97.12 93 GLN A N 1
ATOM 698 C CA . GLN A 1 93 ? -11.988 -9.876 22.971 1.00 97.12 93 GLN A CA 1
ATOM 699 C C . GLN A 1 93 ? -11.165 -9.546 21.726 1.00 97.12 93 GLN A C 1
ATOM 701 O O . GLN A 1 93 ? -11.420 -8.535 21.063 1.00 97.12 93 GLN A O 1
ATOM 706 N N . ARG A 1 94 ? -10.208 -10.413 21.381 1.00 97.00 94 ARG A N 1
ATOM 707 C CA . ARG A 1 94 ? -9.399 -10.240 20.173 1.00 97.00 94 ARG A CA 1
ATOM 708 C C . ARG A 1 94 ? -10.298 -10.101 18.946 1.00 97.00 94 ARG A C 1
ATOM 710 O O . ARG A 1 94 ? -11.092 -10.989 18.645 1.00 97.00 94 ARG A O 1
ATOM 717 N N . THR A 1 95 ? -10.166 -8.989 18.235 1.00 97.88 95 THR A N 1
ATOM 718 C CA . THR A 1 95 ? -11.058 -8.626 17.130 1.00 97.88 95 THR A CA 1
ATOM 719 C C . THR A 1 95 ? -10.248 -8.139 15.946 1.00 97.88 95 THR A C 1
ATOM 721 O O . THR A 1 95 ? -9.358 -7.302 16.084 1.00 97.88 95 THR A O 1
ATOM 724 N N . ARG A 1 96 ? -10.553 -8.659 14.758 1.00 97.06 96 ARG A N 1
ATOM 725 C CA . ARG A 1 96 ? -9.893 -8.231 13.528 1.00 97.06 96 ARG A CA 1
ATOM 726 C C . ARG A 1 96 ? -10.450 -6.887 13.067 1.00 97.06 96 ARG A C 1
ATOM 728 O O . ARG A 1 96 ? -11.664 -6.726 12.930 1.00 97.06 96 ARG A O 1
ATOM 735 N N . VAL A 1 97 ? -9.550 -5.954 12.784 1.00 97.81 97 VAL A N 1
ATOM 736 C CA . VAL A 1 97 ? -9.866 -4.648 12.204 1.00 97.81 97 VAL A CA 1
ATOM 737 C C . VAL A 1 97 ? -9.359 -4.634 10.769 1.00 97.81 97 VAL A C 1
ATOM 739 O O . VAL A 1 97 ? -8.182 -4.888 10.516 1.00 97.81 97 VAL A O 1
ATOM 742 N N . LEU A 1 98 ? -10.264 -4.369 9.835 1.00 97.25 98 LEU A N 1
ATOM 743 C CA . LEU A 1 98 ? -9.980 -4.131 8.428 1.00 97.25 98 LEU A CA 1
ATOM 744 C C . LEU A 1 98 ? -9.837 -2.626 8.213 1.00 97.25 98 LEU A C 1
ATOM 746 O O . LEU A 1 98 ? -10.655 -1.843 8.693 1.00 97.25 98 LEU A O 1
ATOM 750 N N . VAL A 1 99 ? -8.802 -2.239 7.486 1.00 97.31 99 VAL A N 1
ATOM 751 C CA . VAL A 1 99 ? -8.473 -0.854 7.174 1.00 97.31 99 VAL A CA 1
ATOM 752 C C . VAL A 1 99 ? -8.468 -0.689 5.659 1.00 97.31 99 VAL A C 1
ATOM 754 O O . VAL A 1 99 ? -7.859 -1.489 4.951 1.00 97.31 99 VAL A O 1
ATOM 757 N N . GLY A 1 100 ? -9.159 0.333 5.168 1.00 96.62 100 GLY A N 1
ATOM 758 C CA . GLY A 1 100 ? -9.216 0.705 3.760 1.00 96.62 100 GLY A CA 1
ATOM 759 C C . GLY A 1 100 ? -8.721 2.130 3.556 1.00 96.62 100 GLY A C 1
ATOM 760 O O . GLY A 1 100 ? -9.083 3.027 4.319 1.00 96.62 100 GLY A O 1
ATOM 761 N N . VAL A 1 101 ? -7.910 2.335 2.524 1.00 95.25 101 VAL A N 1
ATOM 762 C CA . VAL A 1 101 ? -7.510 3.657 2.032 1.00 95.25 101 VAL A CA 1
ATOM 763 C C . VAL A 1 101 ? -7.966 3.757 0.586 1.00 95.25 101 VAL A C 1
ATOM 765 O O . VAL A 1 101 ? -7.645 2.869 -0.200 1.00 95.25 101 VAL A O 1
ATOM 768 N N . SER A 1 102 ? -8.683 4.820 0.236 1.00 93.12 102 SER A N 1
ATOM 769 C CA . SER A 1 102 ? -9.143 5.071 -1.133 1.00 93.12 102 SER A CA 1
ATOM 770 C C . SER A 1 102 ? -8.539 6.364 -1.677 1.00 93.12 102 SER A C 1
ATOM 772 O O . SER A 1 102 ? -8.397 7.338 -0.924 1.00 93.12 102 SER A O 1
ATOM 774 N N . PRO A 1 103 ? -8.156 6.395 -2.966 1.00 89.56 103 PRO A N 1
ATOM 775 C CA . PRO A 1 103 ? -7.583 7.585 -3.576 1.00 89.56 103 PRO A CA 1
ATOM 776 C C . PRO A 1 103 ? -8.609 8.715 -3.674 1.00 89.56 103 PRO A C 1
ATOM 778 O O . PRO A 1 103 ? -9.819 8.504 -3.580 1.00 89.56 103 PRO A O 1
ATOM 781 N N . VAL A 1 104 ? -8.121 9.922 -3.968 1.00 86.75 104 VAL A N 1
ATOM 782 C CA . VAL A 1 104 ? -8.989 10.966 -4.518 1.00 86.75 104 VAL A CA 1
ATOM 783 C C . VAL A 1 104 ? -9.568 10.447 -5.835 1.00 86.75 104 VAL A C 1
ATOM 785 O O . VAL A 1 104 ? -8.829 10.052 -6.739 1.00 86.75 104 VAL A O 1
ATOM 788 N N . ASN A 1 105 ? -10.895 10.421 -5.941 1.00 78.62 105 ASN A N 1
ATOM 789 C CA . ASN A 1 105 ? -11.564 9.993 -7.163 1.00 78.62 105 ASN A CA 1
ATOM 790 C C . ASN A 1 105 ? -11.307 11.010 -8.277 1.00 78.62 105 ASN A C 1
ATOM 792 O O . ASN A 1 105 ? -11.965 12.044 -8.350 1.00 78.62 105 ASN A O 1
ATOM 796 N N . SER A 1 106 ? -10.395 10.680 -9.186 1.00 76.94 106 SER A N 1
ATOM 797 C CA . SER A 1 106 ? -10.152 11.459 -10.394 1.00 76.94 106 SER A CA 1
ATOM 798 C C . SER A 1 106 ? -10.085 10.544 -11.607 1.00 76.94 106 SER A C 1
ATOM 800 O O . SER A 1 106 ? -9.280 9.617 -11.661 1.00 76.94 106 SER A O 1
ATOM 802 N N . LYS A 1 107 ? -10.951 10.822 -12.587 1.00 75.56 107 LYS A N 1
ATOM 803 C CA . LYS A 1 107 ? -11.067 10.053 -13.837 1.00 75.56 107 LYS A CA 1
ATOM 804 C C . LYS A 1 107 ? -10.230 10.622 -14.983 1.00 75.56 107 LYS A C 1
ATOM 806 O O . LYS A 1 107 ? -10.025 9.934 -15.974 1.00 75.56 107 LYS A O 1
ATOM 811 N N . LEU A 1 108 ? -9.804 11.881 -14.868 1.00 78.56 108 LEU A N 1
ATOM 812 C CA . LEU A 1 108 ? -9.139 12.618 -15.949 1.00 78.56 108 LEU A CA 1
ATOM 813 C C . LEU A 1 108 ? -7.664 12.864 -15.646 1.00 78.56 108 LEU A C 1
ATOM 815 O O . LEU A 1 108 ? -6.814 12.677 -16.509 1.00 78.56 108 LEU A O 1
ATOM 819 N N . VAL A 1 109 ? -7.364 13.261 -14.409 1.00 78.25 109 VAL A N 1
ATOM 820 C CA . VAL A 1 109 ? -6.003 13.572 -13.971 1.00 78.25 109 VAL A CA 1
ATOM 821 C C . VAL A 1 109 ? -5.568 12.514 -12.972 1.00 78.25 109 VAL A C 1
ATOM 823 O O . VAL A 1 109 ? -6.218 12.322 -11.947 1.00 78.25 109 VAL A O 1
ATOM 826 N N . ARG A 1 110 ? -4.473 11.811 -13.254 1.00 78.25 110 ARG A N 1
ATOM 827 C CA . ARG A 1 110 ? -3.911 10.868 -12.286 1.00 78.25 110 ARG A CA 1
ATOM 828 C C . ARG A 1 110 ? -3.450 11.638 -11.051 1.00 78.25 110 ARG A C 1
ATOM 830 O O . ARG A 1 110 ? -2.674 12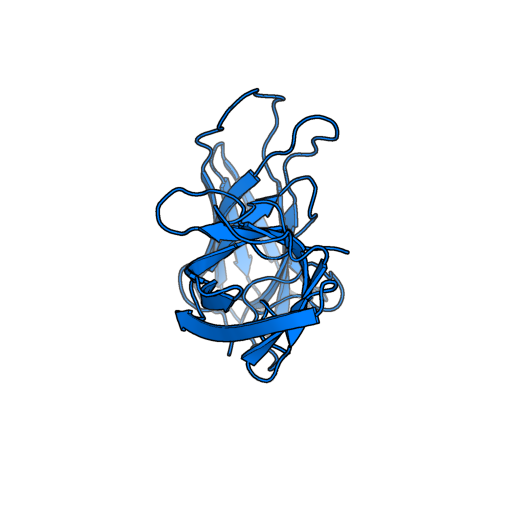.580 -11.174 1.00 78.25 110 ARG A O 1
ATOM 837 N N . GLN A 1 111 ? -3.903 11.216 -9.876 1.00 79.94 111 GLN A N 1
ATOM 838 C CA . GLN A 1 111 ? -3.501 11.795 -8.601 1.00 79.94 111 GLN A CA 1
ATOM 839 C C . GLN A 1 111 ? -2.861 10.726 -7.732 1.00 79.94 111 GLN A C 1
ATOM 841 O O . GLN A 1 111 ? -3.395 9.625 -7.596 1.00 79.94 111 GLN A O 1
ATOM 846 N N . THR A 1 112 ? -1.725 11.072 -7.134 1.00 81.31 112 THR A N 1
ATOM 847 C CA . THR A 1 112 ? -1.033 10.220 -6.173 1.00 81.31 112 THR A CA 1
ATOM 848 C C . THR A 1 112 ? -0.891 10.939 -4.845 1.00 81.31 112 THR A C 1
ATOM 850 O O . THR A 1 112 ? -0.492 12.103 -4.828 1.00 81.31 112 THR A O 1
ATOM 853 N N . THR A 1 113 ? -1.170 10.259 -3.737 1.00 85.06 113 THR A N 1
ATOM 854 C CA . THR A 1 113 ? -1.083 10.858 -2.400 1.00 85.06 113 THR A CA 1
ATOM 855 C C . THR A 1 113 ? -0.304 9.943 -1.457 1.00 85.06 113 THR A C 1
ATOM 857 O O . THR A 1 113 ? -0.735 8.812 -1.209 1.00 85.06 113 THR A O 1
ATOM 860 N N . PRO A 1 114 ? 0.864 10.371 -0.946 1.00 86.81 114 PRO A N 1
ATOM 861 C CA . PRO A 1 114 ? 1.552 9.626 0.096 1.00 86.81 114 PRO A CA 1
ATOM 862 C C . PRO A 1 114 ? 0.744 9.669 1.393 1.00 86.81 114 PRO A C 1
ATOM 864 O O . PRO A 1 114 ? 0.154 10.692 1.752 1.00 86.81 114 PRO A O 1
ATOM 867 N N . TYR A 1 115 ? 0.733 8.555 2.114 1.00 91.56 115 TYR A N 1
ATOM 868 C CA . TYR A 1 115 ? 0.083 8.457 3.410 1.00 91.56 115 TYR A CA 1
ATOM 869 C C . TYR A 1 115 ? 0.855 7.557 4.372 1.00 91.56 115 TYR A C 1
ATOM 871 O O . TYR A 1 115 ? 1.686 6.738 3.973 1.00 91.56 115 TYR A O 1
ATOM 879 N N . ILE A 1 116 ? 0.547 7.712 5.657 1.00 93.44 116 ILE A N 1
ATOM 880 C CA . ILE A 1 116 ? 1.092 6.931 6.761 1.00 93.44 116 ILE A CA 1
ATOM 881 C C . ILE A 1 116 ? -0.070 6.432 7.619 1.00 93.44 116 ILE A C 1
ATOM 883 O O . ILE A 1 116 ? -0.977 7.195 7.945 1.00 93.44 116 ILE A O 1
ATOM 887 N N . ILE A 1 117 ? -0.033 5.155 8.000 1.00 96.94 117 ILE A N 1
ATOM 888 C CA . ILE A 1 117 ? -0.899 4.577 9.033 1.00 96.94 117 ILE A CA 1
ATOM 889 C C . ILE A 1 117 ? -0.025 4.184 10.225 1.00 96.94 117 ILE A C 1
ATOM 891 O O . ILE A 1 117 ? 0.968 3.471 10.067 1.00 96.94 117 ILE A O 1
ATOM 895 N N . VAL A 1 118 ? -0.419 4.614 11.419 1.00 97.12 118 VAL A N 1
ATOM 896 C CA . VAL A 1 118 ? 0.194 4.220 12.689 1.00 97.12 118 VAL A CA 1
ATOM 897 C C . VAL A 1 118 ? -0.888 3.636 13.584 1.00 97.12 118 VAL A C 1
ATOM 899 O O . VAL A 1 118 ? -1.910 4.276 13.822 1.00 97.12 118 VAL A O 1
ATOM 902 N N . VAL A 1 119 ? -0.661 2.423 14.088 1.00 97.94 119 VAL A N 1
ATOM 903 C CA . VAL A 1 119 ? -1.573 1.741 15.015 1.00 97.94 119 VAL A CA 1
ATOM 904 C C . VAL A 1 119 ? -0.859 1.506 16.341 1.00 97.94 119 VAL A C 1
ATOM 906 O O . VAL A 1 119 ? 0.237 0.944 16.364 1.00 97.94 119 VAL A O 1
ATOM 909 N N . THR A 1 120 ? -1.472 1.930 17.445 1.00 98.19 120 THR A N 1
ATOM 910 C CA . THR A 1 120 ? -0.914 1.822 18.803 1.00 98.19 120 THR A CA 1
ATOM 911 C C . THR A 1 120 ? -1.951 1.327 19.815 1.00 98.19 120 THR A C 1
ATOM 913 O O . THR A 1 120 ? -3.141 1.204 19.515 1.00 98.19 120 THR A O 1
ATOM 916 N N . GLY A 1 121 ? -1.495 1.031 21.036 1.00 97.69 121 GLY A N 1
ATOM 917 C CA . GLY A 1 121 ? -2.315 0.486 22.120 1.00 97.69 121 GLY A CA 1
ATOM 918 C C . GLY A 1 121 ? -2.285 -1.041 22.159 1.00 97.69 121 GLY A C 1
ATOM 919 O O . GLY A 1 121 ? -1.278 -1.654 21.805 1.00 97.69 121 GLY A O 1
ATOM 920 N N . ASN A 1 122 ? -3.386 -1.653 22.595 1.00 97.75 122 ASN A N 1
ATOM 921 C CA . ASN A 1 122 ? -3.503 -3.105 22.715 1.00 97.75 122 ASN A CA 1
ATOM 922 C C . ASN A 1 122 ? -3.790 -3.721 21.344 1.00 97.75 122 ASN A C 1
ATOM 924 O O . ASN A 1 122 ? -4.942 -3.961 20.985 1.00 97.75 122 ASN A O 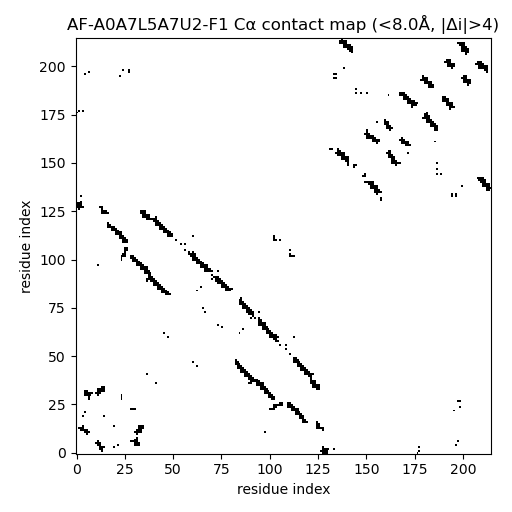1
ATOM 928 N N . VAL A 1 123 ? -2.740 -3.941 20.554 1.00 98.00 123 VAL A N 1
ATOM 929 C CA . VAL A 1 123 ? -2.844 -4.477 19.193 1.00 98.00 123 VAL A CA 1
ATOM 930 C C . VAL A 1 123 ? -1.791 -5.541 18.919 1.00 98.00 123 VAL A C 1
ATOM 932 O O . VAL A 1 123 ? -0.701 -5.528 19.489 1.00 98.00 123 VAL A O 1
ATOM 935 N N . SER A 1 124 ? -2.108 -6.446 18.000 1.00 96.69 124 SER A N 1
ATOM 936 C CA . SER A 1 124 ? -1.154 -7.377 17.412 1.00 96.69 124 SER A CA 1
ATOM 937 C C . SER A 1 124 ? -1.259 -7.372 15.889 1.00 96.69 124 SER A C 1
ATOM 939 O O . SER A 1 124 ? -2.298 -7.063 15.294 1.00 96.69 124 SER A O 1
ATOM 941 N N . PHE A 1 125 ? -0.150 -7.705 15.242 1.00 93.94 125 PHE A N 1
ATOM 942 C CA . PHE A 1 125 ? -0.015 -7.659 13.794 1.00 93.94 125 PHE A CA 1
ATOM 943 C C . PHE A 1 125 ? 0.004 -9.071 13.217 1.00 93.94 125 PHE A C 1
ATOM 945 O O . PHE A 1 125 ? 0.480 -10.016 13.847 1.00 93.94 125 PHE A O 1
ATOM 952 N N . GLY A 1 126 ? -0.585 -9.231 12.033 1.00 84.31 126 GLY A N 1
ATOM 953 C CA . GLY A 1 126 ? -0.563 -10.510 11.338 1.00 84.31 126 GLY A CA 1
ATOM 954 C C . GLY A 1 126 ? 0.826 -10.819 10.786 1.00 84.31 126 GLY A C 1
ATOM 955 O O . GLY A 1 126 ? 1.599 -9.918 10.471 1.00 84.31 126 GLY A O 1
ATOM 956 N N . ASN A 1 127 ? 1.113 -12.104 10.594 1.00 75.12 127 ASN A N 1
ATOM 957 C CA . ASN A 1 127 ? 2.259 -12.499 9.790 1.00 75.12 127 ASN A CA 1
ATOM 958 C C . ASN A 1 127 ? 1.944 -12.198 8.335 1.00 75.12 127 ASN A C 1
ATOM 960 O O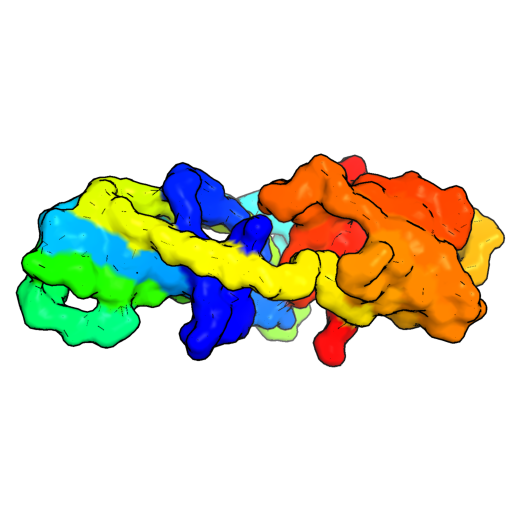 . ASN A 1 127 ? 0.930 -12.645 7.798 1.00 75.12 127 ASN A O 1
ATOM 964 N N . ALA A 1 128 ? 2.816 -11.444 7.692 1.00 65.56 128 ALA A N 1
ATOM 965 C CA . ALA A 1 128 ? 2.666 -11.212 6.279 1.00 65.56 128 ALA A CA 1
ATOM 966 C C . ALA A 1 128 ? 2.913 -12.495 5.488 1.00 65.56 128 ALA A C 1
ATOM 968 O O . ALA A 1 128 ? 3.875 -13.226 5.736 1.00 65.56 128 ALA A O 1
ATOM 969 N N . SER A 1 129 ? 2.018 -12.769 4.543 1.00 58.38 129 SER A N 1
ATOM 970 C CA . SER A 1 129 ? 2.123 -13.929 3.670 1.00 58.38 129 SER A CA 1
ATOM 971 C C . SER A 1 129 ? 3.401 -13.846 2.841 1.00 58.38 129 SER A C 1
ATOM 973 O O . SER A 1 129 ? 3.681 -12.806 2.241 1.00 58.38 129 SER A O 1
ATOM 975 N N . ALA A 1 130 ? 4.141 -14.953 2.758 1.00 57.81 130 ALA A N 1
ATOM 976 C CA . ALA A 1 130 ? 5.228 -15.123 1.802 1.00 57.81 130 ALA A CA 1
ATOM 977 C C . ALA A 1 130 ? 4.645 -15.261 0.384 1.00 57.81 130 ALA A C 1
ATOM 979 O O . ALA A 1 130 ? 4.516 -16.357 -0.153 1.00 57.81 130 ALA A O 1
ATOM 980 N N . GLY A 1 131 ? 4.205 -14.141 -0.187 1.00 64.06 131 GLY A N 1
ATOM 981 C CA . GLY A 1 131 ? 3.891 -14.033 -1.606 1.00 64.06 131 GLY A CA 1
ATOM 982 C C . GLY A 1 131 ? 5.164 -13.864 -2.441 1.00 64.06 131 GLY A C 1
ATOM 983 O O . GLY A 1 131 ? 6.236 -13.612 -1.880 1.00 64.06 131 GLY A O 1
ATOM 984 N N . PRO A 1 132 ? 5.068 -13.983 -3.777 1.00 73.50 132 PRO A N 1
ATOM 985 C CA . PRO A 1 132 ? 6.145 -13.537 -4.654 1.00 73.50 132 PRO A CA 1
ATOM 986 C C . PRO A 1 132 ? 6.474 -12.066 -4.365 1.00 73.50 132 PRO A C 1
ATOM 988 O O . PRO A 1 132 ? 5.596 -11.296 -3.966 1.00 73.50 132 PRO A O 1
ATOM 991 N N . ASP A 1 133 ? 7.742 -11.692 -4.551 1.00 84.19 133 ASP A N 1
ATOM 992 C CA . ASP A 1 133 ? 8.188 -10.317 -4.333 1.00 84.19 133 ASP A CA 1
ATOM 993 C C . ASP A 1 133 ? 7.301 -9.334 -5.129 1.00 84.19 133 ASP A C 1
ATOM 995 O O . ASP A 1 133 ? 6.998 -9.618 -6.290 1.00 84.19 133 ASP A O 1
ATOM 999 N N . PRO A 1 134 ? 6.869 -8.199 -4.549 1.00 82.69 134 PRO A N 1
ATOM 1000 C CA . PRO A 1 134 ? 5.973 -7.251 -5.211 1.00 82.69 134 PRO A CA 1
ATOM 1001 C C . PRO A 1 134 ? 6.448 -6.722 -6.572 1.00 82.69 134 PRO A C 1
ATOM 1003 O O . PRO A 1 134 ? 5.618 -6.243 -7.343 1.00 82.69 134 PRO A O 1
ATOM 1006 N N . ILE A 1 135 ? 7.748 -6.786 -6.880 1.00 90.56 135 ILE A N 1
ATOM 1007 C CA . ILE A 1 135 ? 8.262 -6.419 -8.207 1.00 90.56 135 ILE A CA 1
ATOM 1008 C C . ILE A 1 135 ? 7.900 -7.446 -9.289 1.00 90.56 135 ILE A C 1
ATOM 1010 O O . ILE A 1 135 ? 7.897 -7.106 -10.471 1.00 90.56 135 ILE A O 1
ATOM 1014 N N . VAL A 1 136 ? 7.574 -8.689 -8.921 1.00 91.50 136 VAL A N 1
ATOM 1015 C CA . VAL A 1 136 ? 7.233 -9.763 -9.862 1.00 91.50 136 VAL A CA 1
ATOM 1016 C C . VAL A 1 136 ? 5.963 -9.401 -10.625 1.00 91.50 136 VAL A C 1
ATOM 1018 O O . VAL A 1 136 ? 4.888 -9.242 -10.050 1.00 91.50 136 VAL A O 1
ATOM 1021 N N . GLY A 1 137 ? 6.083 -9.301 -11.946 1.00 92.19 137 GLY A N 1
ATOM 1022 C CA . GLY A 1 137 ? 5.002 -8.840 -12.807 1.00 92.19 137 GLY A CA 1
ATOM 1023 C C . GLY A 1 137 ? 5.467 -8.561 -14.230 1.00 92.19 137 GLY A C 1
ATOM 1024 O O . GLY A 1 137 ? 6.640 -8.743 -14.567 1.00 92.19 137 GLY A O 1
ATOM 1025 N N . THR A 1 138 ? 4.532 -8.123 -15.065 1.00 95.12 138 THR A N 1
ATOM 1026 C CA . THR A 1 138 ? 4.802 -7.674 -16.434 1.00 95.12 138 THR A CA 1
ATOM 1027 C C . THR A 1 138 ? 4.677 -6.159 -16.489 1.00 95.12 138 THR A C 1
ATOM 1029 O O . THR A 1 138 ? 3.749 -5.593 -15.920 1.00 95.12 138 THR A O 1
ATOM 1032 N N . TYR A 1 139 ? 5.606 -5.501 -17.170 1.00 95.69 139 TYR A N 1
ATOM 1033 C CA . TYR A 1 139 ? 5.698 -4.053 -17.255 1.00 95.69 139 TYR A CA 1
ATOM 1034 C C . TYR A 1 139 ? 5.967 -3.609 -18.694 1.00 95.69 139 TYR A C 1
ATOM 1036 O O . TYR A 1 139 ? 6.661 -4.289 -19.439 1.00 95.69 139 TYR A O 1
ATOM 1044 N N . ALA A 1 140 ? 5.474 -2.442 -19.084 1.00 94.31 140 ALA A N 1
ATOM 1045 C CA . ALA A 1 140 ? 5.862 -1.759 -20.307 1.00 94.31 140 ALA A CA 1
ATOM 1046 C C . ALA A 1 140 ? 7.083 -0.878 -20.036 1.00 94.31 140 ALA A C 1
ATOM 1048 O O . ALA A 1 140 ? 7.072 -0.089 -19.088 1.00 94.31 140 ALA A O 1
ATOM 1049 N N . GLN A 1 141 ? 8.109 -0.945 -20.884 1.00 93.25 141 GLN A N 1
ATOM 1050 C CA . GLN A 1 141 ? 9.173 0.056 -20.864 1.00 93.25 141 GLN A CA 1
ATOM 1051 C C . GLN A 1 141 ? 8.614 1.431 -21.256 1.00 93.25 141 GLN A C 1
ATOM 1053 O O . GLN A 1 141 ? 7.933 1.568 -22.273 1.00 93.25 141 GLN A O 1
ATOM 1058 N N . LYS A 1 142 ? 8.920 2.452 -20.452 1.00 91.81 142 LYS A N 1
ATOM 1059 C CA . LYS A 1 142 ? 8.575 3.855 -20.728 1.00 91.81 142 LYS A CA 1
ATOM 1060 C C . LYS A 1 142 ? 9.789 4.707 -21.034 1.00 91.81 142 LYS A C 1
ATOM 1062 O O . LYS A 1 142 ? 9.713 5.567 -21.905 1.00 91.81 142 LYS A O 1
ATOM 1067 N N . LEU A 1 143 ? 10.900 4.444 -20.355 1.00 86.75 143 LEU A N 1
ATOM 1068 C CA . LEU A 1 143 ? 12.160 5.114 -20.630 1.00 86.75 143 LEU A CA 1
ATOM 1069 C C . LEU A 1 143 ? 13.003 4.246 -21.567 1.00 86.75 143 LEU A C 1
ATOM 1071 O O . LEU A 1 143 ? 13.416 3.146 -21.195 1.00 86.75 143 LEU A O 1
ATOM 1075 N N . ILE A 1 144 ? 13.234 4.734 -22.787 1.00 84.69 144 ILE A N 1
ATOM 1076 C CA . ILE A 1 144 ? 14.157 4.108 -23.739 1.00 84.69 144 ILE A CA 1
ATOM 1077 C C . ILE A 1 144 ? 15.579 4.468 -23.318 1.00 84.69 144 ILE A C 1
ATOM 1079 O O . ILE A 1 144 ? 15.880 5.636 -23.069 1.00 84.69 144 ILE A O 1
ATOM 1083 N N . PHE A 1 145 ? 16.451 3.468 -23.237 1.00 83.94 145 PHE A N 1
ATOM 1084 C CA . PHE A 1 145 ? 17.854 3.699 -22.926 1.00 83.94 145 PHE A CA 1
ATOM 1085 C C . PHE A 1 145 ? 18.589 4.173 -24.179 1.00 83.94 145 PHE A C 1
ATOM 1087 O O . PHE A 1 145 ? 18.405 3.626 -25.266 1.00 83.94 145 PHE A O 1
ATOM 1094 N N . SER A 1 146 ? 19.382 5.236 -24.040 1.00 81.94 146 SER A N 1
ATOM 1095 C CA . SER A 1 146 ? 20.082 5.839 -25.175 1.00 81.94 146 SER A CA 1
ATOM 1096 C C . SER A 1 146 ? 20.999 4.819 -25.851 1.00 81.94 146 SER A C 1
ATOM 1098 O O . SER A 1 146 ? 21.834 4.214 -25.186 1.00 81.94 146 SER A O 1
ATOM 1100 N N . GLY A 1 147 ? 20.855 4.659 -27.168 1.00 80.81 147 GLY A N 1
ATOM 1101 C CA . GLY A 1 147 ? 21.669 3.739 -27.966 1.00 80.81 147 GLY A CA 1
ATOM 1102 C C . GLY A 1 147 ? 21.205 2.279 -27.970 1.00 80.81 147 GLY A C 1
ATOM 1103 O O . GLY A 1 147 ? 21.794 1.484 -28.694 1.00 80.81 147 GLY A O 1
ATOM 1104 N N . GLU A 1 148 ? 20.140 1.932 -27.244 1.00 82.94 148 GLU A N 1
ATOM 1105 C CA . GLU A 1 148 ? 19.624 0.561 -27.149 1.00 82.94 148 GLU A CA 1
ATOM 1106 C C . GLU A 1 148 ? 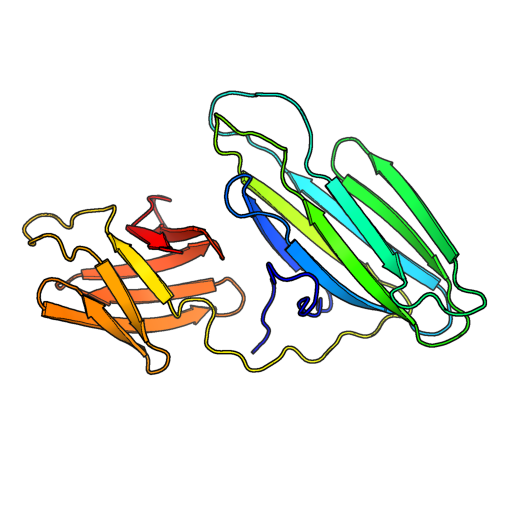18.240 0.425 -27.812 1.00 82.94 148 GLU A C 1
ATOM 1108 O O . GLU A 1 148 ? 17.421 1.352 -27.761 1.00 82.94 148 GLU A O 1
ATOM 1113 N N . PRO A 1 149 ? 17.921 -0.731 -28.425 1.00 86.62 149 PRO A N 1
ATOM 1114 C CA . PRO A 1 149 ? 16.584 -0.988 -28.941 1.00 86.62 149 PRO A CA 1
ATOM 1115 C C . PRO A 1 149 ? 15.561 -1.072 -27.800 1.00 86.62 149 PRO A C 1
ATOM 1117 O O . PRO A 1 149 ? 15.850 -1.544 -26.698 1.00 86.62 149 PRO A O 1
ATOM 1120 N N . ALA A 1 150 ? 14.318 -0.676 -28.082 1.00 90.12 150 ALA A N 1
ATOM 1121 C CA . ALA A 1 150 ? 13.234 -0.785 -27.112 1.00 90.12 150 ALA A CA 1
ATOM 1122 C C . ALA A 1 150 ? 12.998 -2.253 -26.704 1.00 90.12 150 ALA A C 1
ATOM 1124 O O . ALA A 1 150 ? 12.867 -3.140 -27.549 1.00 90.12 150 ALA A O 1
ATOM 1125 N N . LEU A 1 151 ? 12.904 -2.494 -25.397 1.00 92.62 151 LEU A N 1
ATOM 1126 C CA . LEU A 1 151 ? 12.639 -3.788 -24.763 1.00 92.62 151 LEU A CA 1
ATOM 1127 C C . LEU A 1 151 ? 11.189 -4.254 -24.973 1.00 92.62 151 LEU A C 1
ATOM 1129 O O . LEU A 1 151 ? 10.907 -5.458 -25.007 1.00 92.62 151 LEU A O 1
ATOM 1133 N N . GLY A 1 152 ? 10.267 -3.297 -25.117 1.00 91.44 152 GLY A N 1
ATOM 1134 C CA . GLY A 1 152 ? 8.828 -3.539 -25.184 1.00 91.44 152 GLY A CA 1
ATOM 1135 C C . GLY A 1 152 ? 8.257 -3.954 -23.825 1.00 91.44 152 GLY A C 1
ATOM 1136 O O . GLY A 1 152 ? 8.485 -3.275 -22.821 1.00 91.44 152 GLY A O 1
ATOM 1137 N N . ALA A 1 153 ? 7.500 -5.053 -23.791 1.00 94.12 153 ALA A N 1
ATOM 1138 C CA . ALA A 1 153 ? 7.025 -5.645 -22.542 1.00 94.12 153 ALA A CA 1
ATOM 1139 C C . ALA A 1 153 ? 8.169 -6.384 -21.834 1.00 94.12 153 ALA A C 1
ATOM 1141 O O . ALA A 1 153 ? 8.929 -7.121 -22.459 1.00 94.12 153 ALA A O 1
ATOM 1142 N N . VAL A 1 154 ? 8.278 -6.199 -20.524 1.00 96.12 154 VAL A N 1
ATOM 1143 C CA . VAL A 1 154 ? 9.353 -6.692 -19.665 1.00 96.12 154 VAL A CA 1
ATOM 1144 C C . VAL A 1 154 ? 8.739 -7.433 -18.484 1.00 96.12 154 VAL A C 1
ATOM 1146 O O . VAL A 1 154 ? 7.918 -6.888 -17.753 1.00 96.12 154 VAL A O 1
ATOM 1149 N N . ARG A 1 155 ? 9.128 -8.687 -18.278 1.00 96.75 155 ARG A N 1
ATOM 1150 C CA . ARG A 1 155 ? 8.616 -9.555 -17.221 1.00 96.75 155 ARG A CA 1
ATOM 1151 C C . ARG A 1 155 ? 9.678 -9.793 -16.158 1.00 96.75 155 ARG A C 1
ATOM 1153 O O . ARG A 1 155 ? 10.713 -10.390 -16.444 1.00 96.75 155 ARG A O 1
ATOM 1160 N N . PHE A 1 156 ? 9.381 -9.382 -14.932 1.00 96.69 156 PHE A N 1
ATOM 1161 C CA . PHE A 1 156 ? 10.180 -9.639 -13.737 1.00 96.69 156 PHE A CA 1
ATOM 1162 C C . PHE A 1 156 ? 9.730 -10.967 -13.128 1.00 96.69 156 PHE A C 1
ATOM 1164 O O . PHE A 1 156 ? 8.567 -11.133 -12.761 1.00 96.69 156 PHE A O 1
ATOM 1171 N N . LEU A 1 157 ? 10.638 -11.937 -13.061 1.00 95.62 157 LEU A N 1
ATOM 1172 C CA . LEU A 1 157 ? 10.370 -13.285 -12.563 1.00 95.62 157 LEU A CA 1
ATOM 1173 C C . LEU A 1 157 ? 10.818 -13.430 -11.110 1.00 95.62 157 LEU A C 1
ATOM 1175 O O . LEU A 1 157 ? 11.822 -12.850 -10.711 1.00 95.62 157 LEU A O 1
ATOM 1179 N N . ALA A 1 158 ? 10.133 -14.279 -10.342 1.00 92.25 158 ALA A N 1
ATOM 1180 C CA . ALA A 1 158 ? 10.420 -14.509 -8.920 1.00 92.25 158 ALA A CA 1
ATOM 1181 C C . ALA A 1 158 ? 11.842 -15.029 -8.625 1.00 92.25 158 ALA A C 1
ATOM 1183 O O . ALA A 1 158 ? 12.312 -14.924 -7.500 1.00 92.25 158 ALA A O 1
ATOM 1184 N N . ASN A 1 159 ? 12.537 -15.573 -9.626 1.00 92.50 159 ASN A N 1
ATOM 1185 C CA . ASN A 1 159 ? 13.911 -16.062 -9.507 1.00 92.50 159 ASN A CA 1
ATOM 1186 C C . ASN A 1 159 ? 14.979 -14.977 -9.754 1.00 92.50 159 ASN A C 1
ATOM 1188 O O . ASN A 1 159 ? 16.135 -15.318 -9.997 1.00 92.50 159 ASN A O 1
ATOM 1192 N N . GLY A 1 160 ? 14.601 -13.696 -9.772 1.00 95.19 160 GLY A N 1
ATOM 1193 C CA . GLY A 1 160 ? 15.531 -12.594 -10.021 1.00 95.19 160 GLY A CA 1
ATOM 1194 C C . GLY A 1 160 ? 15.870 -12.372 -11.496 1.00 95.19 160 GLY A C 1
ATOM 1195 O O . GLY A 1 160 ? 16.701 -11.522 -11.793 1.00 95.19 160 GLY A O 1
ATOM 1196 N N . LYS A 1 161 ? 15.268 -13.108 -12.443 1.00 97.75 161 LYS A N 1
ATOM 1197 C CA . LYS A 1 161 ? 15.477 -12.890 -13.886 1.00 97.75 161 LYS A CA 1
ATOM 1198 C C . LYS A 1 161 ? 14.467 -11.910 -14.470 1.00 97.75 161 LYS A C 1
ATOM 1200 O O . LYS A 1 161 ? 13.336 -11.798 -13.997 1.00 97.75 161 LYS A O 1
ATOM 1205 N N . ILE A 1 162 ? 14.873 -11.256 -15.552 1.00 98.06 162 ILE A N 1
ATOM 1206 C CA . ILE A 1 162 ? 14.035 -10.388 -16.372 1.00 98.06 162 ILE A CA 1
ATOM 1207 C C . ILE A 1 162 ? 14.046 -10.905 -17.809 1.00 98.06 162 ILE A C 1
ATOM 1209 O O . ILE A 1 162 ? 15.111 -11.224 -18.338 1.00 98.06 162 ILE A O 1
ATOM 1213 N N . LEU A 1 163 ? 12.870 -10.972 -18.430 1.00 97.00 163 LEU A N 1
ATOM 1214 C CA . LEU A 1 163 ? 12.694 -11.294 -19.847 1.00 97.00 163 LEU A CA 1
ATOM 1215 C C . LEU A 1 163 ? 12.016 -10.123 -20.551 1.00 97.00 163 LEU A C 1
ATOM 1217 O O . LEU A 1 163 ? 11.034 -9.608 -20.024 1.00 97.00 163 LEU A O 1
ATOM 1221 N N . SER A 1 164 ? 12.476 -9.727 -21.733 1.00 95.81 164 SER A N 1
ATOM 1222 C CA . SER A 1 164 ? 11.794 -8.722 -22.552 1.00 95.81 164 SER A CA 1
ATOM 1223 C C . SER A 1 164 ? 11.276 -9.292 -23.870 1.00 95.81 164 SER A C 1
ATOM 1225 O O . SER A 1 164 ? 11.790 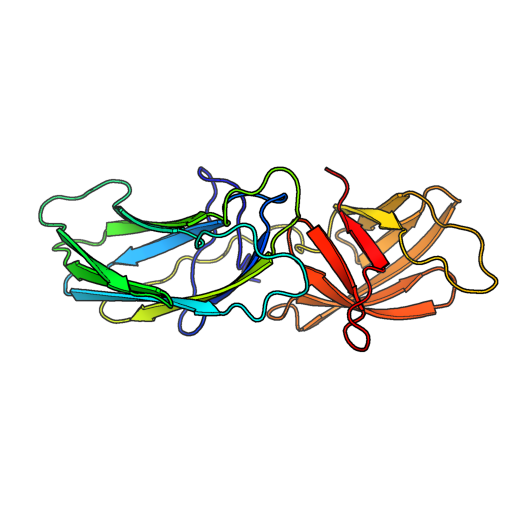-10.274 -24.402 1.00 95.81 164 SER A O 1
ATOM 1227 N N . SER A 1 165 ? 10.235 -8.661 -24.411 1.00 94.38 165 SER A N 1
ATOM 1228 C CA . SER A 1 165 ? 9.584 -9.078 -25.659 1.00 94.38 165 SER A CA 1
ATOM 1229 C C . SER A 1 165 ? 10.493 -8.985 -26.886 1.00 94.38 165 SER A C 1
ATOM 1231 O O . SER A 1 165 ? 10.290 -9.721 -27.845 1.00 94.38 165 SER A O 1
ATOM 1233 N N . ASN A 1 166 ? 11.523 -8.135 -26.842 1.00 93.00 166 ASN A N 1
ATOM 1234 C CA . ASN A 1 166 ? 12.546 -8.053 -27.886 1.00 93.00 166 ASN A CA 1
ATOM 1235 C C . ASN A 1 166 ? 13.666 -9.110 -27.745 1.00 93.00 166 ASN A C 1
ATOM 1237 O O . ASN A 1 166 ? 14.667 -9.029 -28.451 1.00 93.00 166 ASN A O 1
ATOM 1241 N N . GLY A 1 167 ? 13.537 -10.068 -26.819 1.00 92.81 167 GLY A N 1
ATOM 1242 C CA . GLY A 1 167 ? 14.532 -11.117 -26.565 1.00 92.81 167 GLY A CA 1
ATOM 1243 C C . GLY A 1 167 ? 15.658 -10.722 -25.604 1.00 92.81 167 GLY A C 1
ATOM 1244 O O . GLY A 1 167 ? 16.466 -11.572 -25.229 1.00 92.81 167 GLY A O 1
ATOM 1245 N N . GLY A 1 168 ? 15.706 -9.462 -25.165 1.00 92.50 168 GLY A N 1
ATOM 1246 C CA . GLY A 1 168 ? 16.606 -9.013 -24.108 1.00 92.50 168 GLY A CA 1
ATOM 1247 C C . GLY A 1 168 ? 16.367 -9.744 -22.782 1.00 92.50 168 GLY A C 1
ATOM 1248 O O . GLY A 1 168 ? 15.275 -10.224 -22.461 1.00 92.50 168 GLY A O 1
ATOM 1249 N N . THR A 1 169 ? 17.427 -9.840 -21.986 1.00 96.06 169 THR A N 1
ATOM 1250 C CA . THR A 1 169 ? 17.372 -10.456 -20.660 1.00 96.06 169 THR A CA 1
ATOM 1251 C C . THR A 1 169 ? 18.092 -9.590 -19.642 1.00 96.06 169 THR A C 1
ATOM 1253 O O . THR A 1 169 ? 18.902 -8.726 -19.984 1.00 96.06 169 THR A O 1
ATOM 1256 N N . GLY A 1 170 ? 17.762 -9.802 -18.376 1.00 96.50 170 GLY A N 1
ATOM 1257 C CA . GLY A 1 170 ? 18.335 -9.048 -17.277 1.00 96.50 170 GLY A CA 1
ATOM 1258 C C . GLY A 1 170 ? 18.161 -9.748 -15.942 1.00 96.50 170 GLY A C 1
ATOM 1259 O O . GLY A 1 170 ? 17.657 -10.874 -15.863 1.00 96.50 170 GLY A O 1
ATOM 1260 N N . THR A 1 171 ? 18.561 -9.058 -14.885 1.00 98.06 171 THR A N 1
ATOM 1261 C CA . THR A 1 171 ? 18.410 -9.516 -13.508 1.00 98.06 171 THR A CA 1
ATOM 1262 C C . THR A 1 171 ? 17.912 -8.401 -12.604 1.00 98.06 171 THR A C 1
ATOM 1264 O O . THR A 1 171 ? 18.081 -7.215 -12.888 1.00 98.06 171 THR A O 1
ATOM 1267 N N . TRP A 1 172 ? 17.291 -8.785 -11.497 1.00 97.38 172 TRP A N 1
ATOM 1268 C CA . TRP A 1 172 ? 16.912 -7.880 -10.429 1.00 97.38 172 TRP A CA 1
ATOM 1269 C C . TRP A 1 172 ? 17.211 -8.500 -9.066 1.00 97.38 172 TRP A C 1
ATOM 1271 O O . TRP A 1 172 ? 17.225 -9.722 -8.908 1.00 97.38 172 TRP A O 1
ATOM 1281 N N . ALA A 1 173 ? 17.441 -7.639 -8.082 1.00 95.75 173 ALA A N 1
ATOM 1282 C CA . ALA A 1 173 ? 17.579 -8.010 -6.681 1.00 95.75 173 ALA A CA 1
ATOM 1283 C C . ALA A 1 173 ? 16.989 -6.913 -5.791 1.00 95.75 173 ALA A C 1
ATOM 1285 O O . ALA A 1 173 ? 17.092 -5.726 -6.113 1.00 95.75 173 ALA A O 1
ATOM 1286 N N . ALA A 1 174 ? 16.390 -7.298 -4.665 1.00 92.50 174 ALA A N 1
ATOM 1287 C CA . ALA A 1 174 ? 15.996 -6.341 -3.640 1.00 92.50 174 ALA A CA 1
ATOM 1288 C C . ALA A 1 174 ? 17.254 -5.744 -2.990 1.00 92.50 174 ALA A C 1
ATOM 1290 O O . ALA A 1 174 ? 18.126 -6.480 -2.531 1.00 92.50 174 ALA A O 1
ATOM 1291 N N . PHE A 1 175 ? 17.351 -4.416 -2.981 1.00 90.44 175 PHE A N 1
ATOM 1292 C CA . PHE A 1 175 ? 18.370 -3.686 -2.226 1.00 90.44 175 PHE A CA 1
ATOM 1293 C C . PHE A 1 175 ? 17.845 -3.362 -0.825 1.00 90.44 175 PHE A C 1
ATOM 1295 O O . PHE A 1 175 ? 18.494 -3.670 0.168 1.00 90.44 175 PHE A O 1
ATOM 1302 N N . ASP A 1 176 ? 16.629 -2.820 -0.768 1.00 83.25 176 ASP A N 1
ATOM 1303 C CA . ASP A 1 176 ? 15.843 -2.633 0.446 1.00 83.25 176 ASP A CA 1
ATOM 1304 C C . ASP A 1 176 ? 14.397 -3.034 0.128 1.00 83.25 176 ASP A C 1
ATOM 1306 O O . ASP A 1 176 ? 13.642 -2.288 -0.497 1.00 83.25 176 ASP A O 1
ATOM 1310 N N . ALA A 1 177 ? 14.030 -4.260 0.507 1.00 77.69 177 ALA A N 1
ATOM 1311 C CA . ALA A 1 177 ? 12.714 -4.822 0.216 1.00 77.69 177 ALA A CA 1
ATOM 1312 C C . ALA A 1 177 ? 11.578 -4.110 0.971 1.00 77.69 177 ALA A C 1
ATOM 1314 O O . ALA A 1 177 ? 10.442 -4.101 0.491 1.00 77.69 177 ALA A O 1
ATOM 1315 N N . GLU A 1 178 ? 11.867 -3.523 2.137 1.00 72.94 178 GLU A N 1
ATOM 1316 C CA . GLU A 1 178 ? 10.879 -2.819 2.959 1.00 72.94 178 GLU A CA 1
ATOM 1317 C C . GLU A 1 178 ? 10.477 -1.508 2.285 1.00 72.94 178 GLU A C 1
ATOM 1319 O O . GLU A 1 178 ? 9.290 -1.260 2.064 1.00 72.94 178 GLU A O 1
ATOM 1324 N N . SER A 1 179 ? 11.471 -0.746 1.831 1.00 74.25 179 SER A N 1
ATOM 1325 C CA . SER A 1 179 ? 11.266 0.492 1.070 1.00 74.25 179 SER A CA 1
ATOM 1326 C C . SER A 1 179 ? 10.931 0.254 -0.411 1.00 74.25 179 SER A C 1
ATOM 1328 O O . SER A 1 179 ? 10.729 1.207 -1.165 1.00 74.25 179 SER A O 1
ATOM 1330 N N . GLY A 1 180 ? 10.893 -1.007 -0.861 1.00 85.25 180 GLY A N 1
ATOM 1331 C CA . GLY A 1 180 ? 10.637 -1.371 -2.256 1.00 85.25 180 GLY A CA 1
ATOM 1332 C C . GLY A 1 180 ? 11.707 -0.850 -3.217 1.00 85.25 180 GLY A C 1
ATOM 1333 O O . GLY A 1 180 ? 11.379 -0.428 -4.325 1.00 85.25 180 GLY A O 1
ATOM 1334 N N . ILE A 1 181 ? 12.972 -0.831 -2.798 1.00 90.12 181 ILE A N 1
ATOM 1335 C CA . ILE A 1 181 ? 14.115 -0.391 -3.601 1.00 90.12 181 ILE A CA 1
ATOM 1336 C C . ILE A 1 181 ? 14.837 -1.618 -4.159 1.00 90.12 181 ILE A C 1
ATOM 1338 O O . ILE A 1 181 ? 15.250 -2.517 -3.424 1.00 90.12 181 ILE A O 1
ATOM 1342 N N . TYR A 1 182 ? 15.039 -1.627 -5.471 1.00 95.69 182 TYR A N 1
ATOM 1343 C CA . TYR A 1 182 ? 15.592 -2.748 -6.219 1.00 95.69 182 TYR A CA 1
ATOM 1344 C C . TYR A 1 182 ? 16.775 -2.305 -7.068 1.00 95.69 182 TYR A C 1
ATOM 1346 O O . TYR A 1 182 ? 16.768 -1.227 -7.657 1.00 95.69 182 TYR A O 1
ATOM 1354 N N . THR A 1 183 ? 17.771 -3.178 -7.187 1.00 96.81 183 THR A N 1
ATOM 1355 C CA . THR A 1 183 ? 18.769 -3.083 -8.253 1.00 96.81 183 THR A CA 1
ATOM 1356 C C . THR A 1 183 ? 18.249 -3.843 -9.465 1.00 96.81 183 THR A C 1
ATOM 1358 O O . THR A 1 183 ? 17.896 -5.015 -9.342 1.00 96.81 183 THR A O 1
ATOM 1361 N N . VAL A 1 184 ? 18.224 -3.199 -10.629 1.00 96.75 184 VAL A N 1
ATOM 1362 C CA . VAL A 1 184 ? 17.756 -3.776 -11.896 1.00 96.75 184 VAL A CA 1
ATOM 1363 C C . VAL A 1 184 ? 18.844 -3.625 -12.949 1.00 96.75 184 VAL A C 1
ATOM 1365 O O . VAL A 1 184 ? 19.321 -2.517 -13.181 1.00 96.75 184 VAL A O 1
ATOM 1368 N N . THR A 1 185 ? 19.213 -4.726 -13.597 1.00 95.88 185 THR A N 1
ATOM 1369 C CA . THR A 1 185 ? 20.183 -4.750 -14.695 1.00 95.88 185 THR A CA 1
ATOM 1370 C C . THR A 1 185 ? 19.528 -5.325 -15.943 1.00 95.88 185 THR A C 1
ATOM 1372 O O . THR A 1 185 ? 19.182 -6.504 -15.954 1.00 95.88 185 THR A O 1
ATOM 1375 N N . ILE A 1 186 ? 19.352 -4.528 -16.996 1.00 94.06 186 ILE A N 1
ATOM 1376 C CA . ILE A 1 186 ? 18.791 -4.975 -18.282 1.00 94.06 186 ILE A CA 1
ATOM 1377 C C . ILE A 1 186 ? 19.249 -4.050 -19.415 1.00 94.06 186 ILE A C 1
ATOM 1379 O O . ILE A 1 186 ? 19.383 -2.847 -19.210 1.00 94.06 186 ILE A O 1
ATOM 1383 N N . GLY A 1 187 ? 19.515 -4.612 -20.600 1.00 84.50 187 GLY A N 1
ATOM 1384 C CA . GLY A 1 187 ? 20.003 -3.840 -21.752 1.00 84.50 187 GLY A CA 1
ATOM 1385 C C . GLY A 1 187 ? 21.352 -3.162 -21.493 1.00 84.50 187 GLY A C 1
ATOM 1386 O O . GLY A 1 187 ? 21.539 -2.021 -21.875 1.00 84.50 187 GLY A O 1
ATOM 1387 N N . GLY A 1 188 ? 22.252 -3.801 -20.735 1.00 85.25 188 GLY A N 1
ATOM 1388 C CA . GLY A 1 188 ? 23.559 -3.227 -20.375 1.00 85.25 188 GLY A CA 1
ATOM 1389 C C . GLY A 1 188 ? 23.529 -2.146 -19.283 1.00 85.25 188 GLY A C 1
ATOM 1390 O O . GLY A 1 188 ? 24.582 -1.778 -18.765 1.00 85.25 188 GLY A O 1
ATOM 1391 N N . HIS A 1 189 ? 22.349 -1.685 -18.862 1.00 89.12 189 HIS A N 1
ATOM 1392 C CA . HIS A 1 189 ? 22.200 -0.649 -17.841 1.00 89.12 189 HIS A CA 1
ATOM 1393 C C . HIS A 1 189 ? 21.890 -1.243 -16.472 1.00 89.12 189 HIS A C 1
ATOM 1395 O O . HIS A 1 189 ? 21.012 -2.095 -16.346 1.00 89.12 189 HIS A O 1
ATOM 1401 N N . ARG A 1 190 ? 22.574 -0.744 -15.435 1.00 92.81 190 ARG A N 1
ATOM 1402 C CA . ARG A 1 190 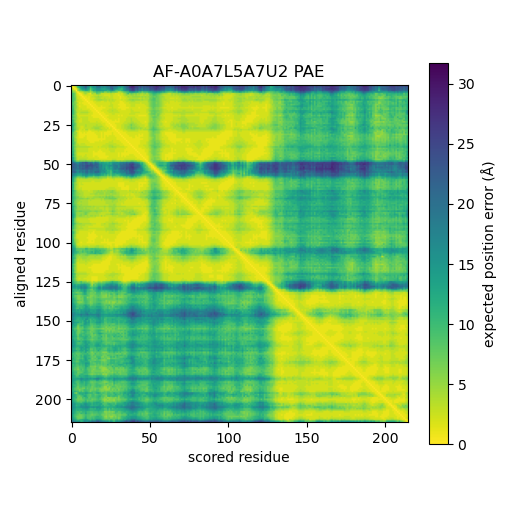? 22.265 -1.012 -14.026 1.00 92.81 190 ARG A CA 1
ATOM 1403 C C . ARG A 1 190 ? 21.614 0.220 -13.408 1.00 92.81 190 ARG A C 1
ATOM 1405 O O . ARG A 1 190 ? 22.182 1.305 -13.462 1.00 92.81 190 ARG A O 1
ATOM 1412 N N . MET A 1 191 ? 20.455 0.034 -12.791 1.00 92.50 191 MET A N 1
ATOM 1413 C CA . MET A 1 191 ? 19.643 1.093 -12.191 1.00 92.50 191 MET A CA 1
ATOM 1414 C C . MET A 1 191 ? 19.231 0.720 -10.768 1.00 92.50 191 MET A C 1
ATOM 1416 O O . MET A 1 191 ? 19.116 -0.465 -10.436 1.00 92.50 191 MET A O 1
ATOM 1420 N N 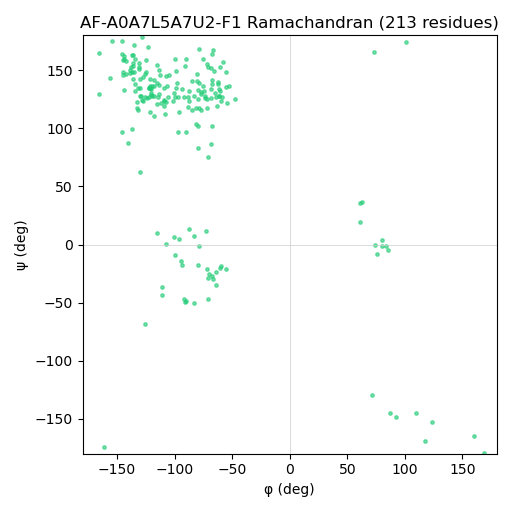. THR A 1 192 ? 18.944 1.739 -9.961 1.00 94.81 192 THR A N 1
ATOM 1421 C CA . THR A 1 192 ? 18.268 1.593 -8.669 1.00 94.81 192 THR A CA 1
ATOM 1422 C C . THR A 1 192 ? 16.856 2.141 -8.815 1.00 94.81 192 THR A C 1
ATOM 1424 O O . THR A 1 192 ? 16.672 3.335 -9.051 1.00 94.81 192 THR A O 1
ATOM 1427 N N . LEU A 1 193 ? 15.865 1.255 -8.730 1.00 95.38 193 LEU A N 1
ATOM 1428 C CA . LEU A 1 193 ? 14.463 1.581 -8.961 1.00 95.38 193 LEU A CA 1
ATOM 1429 C C . LEU A 1 193 ? 13.654 1.399 -7.681 1.00 95.38 193 LEU A C 1
ATOM 1431 O O . LEU A 1 193 ? 13.806 0.407 -6.971 1.00 95.38 193 LEU A O 1
ATOM 1435 N N . THR A 1 194 ? 12.744 2.327 -7.422 1.00 92.06 194 THR A N 1
ATOM 1436 C CA . THR A 1 194 ? 11.734 2.229 -6.371 1.00 92.06 194 THR A CA 1
ATOM 1437 C C . THR A 1 194 ? 10.424 1.730 -6.974 1.00 92.06 194 THR A C 1
ATOM 1439 O O . THR A 1 194 ? 9.909 2.303 -7.938 1.00 92.06 194 THR A O 1
ATOM 1442 N N . LEU A 1 195 ? 9.866 0.665 -6.404 1.00 89.44 195 LEU A N 1
ATOM 1443 C CA . LEU A 1 195 ? 8.561 0.136 -6.773 1.00 89.44 195 LEU A CA 1
ATOM 1444 C C . LEU A 1 195 ? 7.447 0.993 -6.178 1.00 89.44 195 LEU A C 1
ATOM 1446 O O . LEU A 1 195 ? 7.223 1.022 -4.970 1.00 89.44 195 LEU A O 1
ATOM 1450 N N . GLN A 1 196 ? 6.672 1.609 -7.058 1.00 84.62 196 GLN A N 1
ATOM 1451 C CA . GLN A 1 196 ? 5.361 2.152 -6.743 1.00 84.62 196 GLN A CA 1
ATOM 1452 C C . GLN A 1 196 ? 4.336 1.052 -7.007 1.00 84.62 196 GLN A C 1
ATOM 1454 O O . GLN A 1 196 ? 3.952 0.792 -8.152 1.00 84.62 196 GLN A O 1
ATOM 1459 N N . ARG A 1 197 ? 3.956 0.337 -5.944 1.00 76.44 197 ARG A N 1
ATOM 1460 C CA . ARG A 1 197 ? 3.141 -0.880 -6.039 1.00 76.44 197 ARG A CA 1
ATOM 1461 C C . ARG A 1 197 ? 1.842 -0.636 -6.794 1.00 76.44 197 ARG A C 1
ATOM 1463 O O . ARG A 1 197 ? 1.151 0.353 -6.582 1.00 76.44 197 ARG A O 1
ATOM 1470 N N . GLY A 1 198 ? 1.525 -1.564 -7.694 1.00 73.81 198 GLY A N 1
ATOM 1471 C CA . GLY A 1 198 ? 0.350 -1.464 -8.555 1.00 73.81 198 GLY A CA 1
ATOM 1472 C C . GLY A 1 198 ? 0.473 -0.450 -9.698 1.00 73.81 198 GLY A C 1
ATOM 1473 O O . GLY A 1 198 ? -0.478 -0.351 -10.475 1.00 73.81 198 GLY A O 1
ATOM 1474 N N . ARG A 1 199 ? 1.609 0.261 -9.813 1.00 82.19 199 ARG A N 1
ATOM 1475 C CA . ARG A 1 199 ? 1.844 1.320 -10.801 1.00 82.19 199 ARG A CA 1
ATOM 1476 C C . ARG A 1 199 ? 3.095 1.100 -11.646 1.00 82.19 199 ARG A C 1
ATOM 1478 O O . ARG A 1 199 ? 2.966 0.950 -12.851 1.00 82.19 199 ARG A O 1
ATOM 1485 N N . ALA A 1 200 ? 4.291 1.190 -11.067 1.00 89.75 200 ALA A N 1
ATOM 1486 C CA . ALA A 1 200 ? 5.518 1.366 -11.845 1.00 89.75 200 ALA A CA 1
ATOM 1487 C C . ALA A 1 200 ? 6.798 1.111 -11.041 1.00 89.75 200 ALA A C 1
ATOM 1489 O O . ALA A 1 200 ? 6.798 1.148 -9.813 1.00 89.75 200 ALA A O 1
ATOM 1490 N N . LEU A 1 201 ? 7.906 0.942 -11.758 1.00 93.38 201 LEU A N 1
ATOM 1491 C CA . LEU A 1 201 ? 9.264 1.092 -11.254 1.00 93.38 201 LEU A CA 1
ATOM 1492 C C . LEU A 1 201 ? 9.806 2.451 -11.691 1.00 93.38 201 LEU A C 1
ATOM 1494 O O . LEU A 1 201 ? 9.830 2.782 -12.882 1.00 93.38 201 LEU A O 1
ATOM 1498 N N . VAL A 1 202 ? 10.227 3.231 -10.705 1.00 92.00 202 VAL A N 1
ATOM 1499 C CA . VAL A 1 202 ? 10.647 4.620 -10.868 1.00 92.00 202 VAL A CA 1
ATOM 1500 C C . VAL A 1 202 ? 12.105 4.747 -10.466 1.00 92.00 202 VAL A C 1
ATOM 1502 O O . VAL A 1 202 ? 12.509 4.199 -9.445 1.00 92.00 202 VAL A O 1
ATOM 1505 N N . ASP A 1 203 ? 12.897 5.467 -11.248 1.00 90.56 203 ASP A N 1
ATOM 1506 C CA . ASP A 1 203 ? 14.285 5.750 -10.905 1.00 90.56 203 ASP A CA 1
ATOM 1507 C C . ASP A 1 203 ? 14.362 6.543 -9.591 1.00 90.56 203 ASP A C 1
ATOM 1509 O O . ASP A 1 203 ? 13.682 7.560 -9.398 1.00 90.56 203 ASP A O 1
ATOM 1513 N N . THR A 1 204 ? 15.166 6.051 -8.647 1.00 82.62 204 THR A N 1
ATOM 1514 C CA . THR A 1 204 ? 15.224 6.633 -7.304 1.00 82.62 204 THR A CA 1
ATOM 1515 C C . THR A 1 204 ? 15.814 8.048 -7.307 1.00 82.62 204 THR A C 1
ATOM 1517 O O . THR A 1 204 ? 15.412 8.853 -6.459 1.00 82.62 204 THR A O 1
ATOM 1520 N N . ALA A 1 205 ? 16.710 8.370 -8.244 1.00 80.88 205 ALA A N 1
ATOM 1521 C CA . ALA A 1 205 ? 17.426 9.639 -8.307 1.00 80.88 205 ALA A CA 1
ATOM 1522 C C . ALA A 1 205 ? 16.605 10.743 -8.984 1.00 80.88 205 ALA A C 1
ATOM 1524 O O . ALA A 1 205 ? 16.457 11.822 -8.414 1.00 80.88 205 ALA A O 1
ATOM 1525 N N . ASN A 1 206 ? 16.048 10.481 -10.168 1.00 82.06 206 ASN A N 1
ATOM 1526 C CA . ASN A 1 206 ? 15.375 11.514 -10.971 1.00 82.06 206 ASN A CA 1
ATOM 1527 C C . ASN A 1 206 ? 13.841 11.386 -11.016 1.00 82.06 206 ASN A C 1
ATOM 1529 O O . ASN A 1 206 ? 13.178 12.192 -11.666 1.00 82.06 206 ASN A O 1
ATOM 1533 N N . LYS A 1 207 ? 13.278 10.384 -10.328 1.00 82.06 207 LYS A N 1
ATOM 1534 C CA . LYS A 1 207 ? 11.832 10.126 -10.220 1.00 82.06 207 LYS A CA 1
ATOM 1535 C C . LYS A 1 207 ? 11.127 9.847 -11.555 1.00 82.06 207 LYS A C 1
ATOM 1537 O O . LYS A 1 207 ? 9.899 9.909 -11.628 1.00 82.06 207 LYS A O 1
ATOM 1542 N N . GLN A 1 208 ? 11.865 9.476 -12.602 1.00 87.38 208 GLN A N 1
ATOM 1543 C CA . GLN A 1 208 ? 11.276 9.087 -13.882 1.00 87.38 208 GLN A CA 1
ATOM 1544 C C . GLN A 1 208 ? 10.745 7.653 -13.851 1.00 87.38 208 GLN A C 1
ATOM 1546 O O . GLN A 1 208 ? 11.373 6.741 -13.315 1.00 87.38 208 GLN A O 1
ATOM 1551 N N . THR A 1 209 ? 9.579 7.436 -14.461 1.00 90.75 209 THR A N 1
ATOM 1552 C CA . THR A 1 209 ? 9.035 6.086 -14.645 1.00 90.75 209 THR A CA 1
ATOM 1553 C C . THR A 1 209 ? 9.839 5.347 -15.708 1.00 90.75 209 THR A C 1
ATOM 1555 O O . THR A 1 209 ? 9.836 5.743 -16.872 1.00 90.75 209 THR A O 1
ATOM 1558 N N . VAL A 1 210 ? 10.493 4.254 -15.315 1.00 94.38 210 VAL A N 1
ATOM 1559 C CA . VAL A 1 210 ? 11.282 3.413 -16.225 1.00 94.38 210 VAL A CA 1
ATOM 1560 C C . VAL A 1 210 ? 10.416 2.291 -16.789 1.00 94.38 210 VAL A C 1
ATOM 1562 O O . VAL A 1 210 ? 10.378 2.086 -18.004 1.00 94.38 210 VAL A O 1
ATOM 1565 N N . PHE A 1 211 ? 9.666 1.616 -15.914 1.00 95.25 211 PHE A N 1
ATOM 1566 C CA . PHE A 1 211 ? 8.756 0.532 -16.275 1.00 95.25 211 PHE A CA 1
ATOM 1567 C C . PHE A 1 211 ? 7.374 0.774 -15.663 1.00 95.25 211 PHE A C 1
ATOM 1569 O O . PHE A 1 211 ? 7.266 0.984 -14.461 1.00 95.25 211 PHE A O 1
ATOM 1576 N N . GLU A 1 212 ? 6.308 0.729 -16.460 1.00 93.31 212 GLU A N 1
ATOM 1577 C CA . GLU A 1 212 ? 4.920 0.847 -15.987 1.00 93.31 212 GLU A CA 1
ATOM 1578 C C . GLU A 1 212 ? 4.274 -0.538 -15.912 1.00 93.31 212 GLU A C 1
ATOM 1580 O O . GLU A 1 212 ? 4.356 -1.300 -16.868 1.00 93.31 212 GLU A O 1
ATOM 1585 N N . LEU A 1 213 ? 3.642 -0.881 -14.792 1.00 90.62 213 LEU A N 1
ATOM 1586 C CA . LEU A 1 213 ? 2.994 -2.173 -14.576 1.00 90.62 213 LEU A CA 1
ATOM 1587 C C . LEU A 1 213 ? 1.861 -2.373 -15.590 1.00 90.62 213 LEU A C 1
ATOM 1589 O O . LEU A 1 213 ? 0.965 -1.539 -15.712 1.00 90.62 213 LEU A O 1
ATOM 1593 N N . GLN A 1 214 ? 1.884 -3.507 -16.283 1.00 85.94 214 GLN A N 1
ATOM 1594 C CA . GLN A 1 214 ? 0.796 -3.957 -17.144 1.00 85.94 214 GLN A CA 1
ATOM 1595 C C . GLN A 1 214 ? -0.151 -4.837 -16.323 1.00 85.94 214 GLN A C 1
ATOM 1597 O O . GLN A 1 214 ? 0.293 -5.777 -15.660 1.00 85.94 214 GLN A O 1
ATOM 1602 N N . ARG A 1 215 ? -1.441 -4.494 -16.342 1.00 67.44 215 ARG A N 1
ATOM 1603 C CA . ARG A 1 215 ? -2.521 -5.274 -15.727 1.00 67.44 215 ARG A CA 1
ATOM 1604 C C . ARG A 1 215 ? -3.157 -6.202 -16.745 1.00 67.44 215 ARG A C 1
ATOM 1606 O O . ARG A 1 215 ? -3.323 -5.748 -17.898 1.00 67.44 215 ARG A O 1
#

Sequence (215 aa):
MATAQSLKLDAPSPLHQGNNQALIDSFVGDHYYYFYAEPGKFHIAWTFSGAQEGFDVGGKPSFAAVFNPKTAGSQITHKDGPTGAVYEGSVTQRTRVLVGVSPVNSKLVRQTTPYIIVVTGNVSFGNASAGPDPIVGTYAQKLIFSGEPALGAVRFLANGKILSSNGGTGTWAAFDAESGIYTVTIGGHRMTLTLQRGRALVDTANKQTVFELQR

Mean predicted aligned error: 7.88 Å

pLDDT: mean 88.04, std 11.77, range [33.56, 98.5]

Radius of gyration: 19.24 Å; Cα contacts (8 Å, |Δi|>4): 526; chains: 1; bounding box: 43×36×55 Å

Secondary structure (DSSP, 8-state):
-----BS-SSSPEEP-SSEEEEEEETTT--EEEEEEEEEEEEEEEEEE-----S-------EEEEEESSPPTT-EEEEEE-SSEEEEEEEESS-EEEEEEEE----SSS--EEEEEEEEEEEEE-PPPP-PSPTT-EEEEE-SPPTTS----EEEE-TTSEEEETTS-EEEEEEEETTTTEEEEEETTEEEEEEEETTTEEEETTT--EEEEEP-

=== Feature glossary ===
Feature key, reading from the visual/contextual features back to the raw sequence:

Rendered structure images. Structure images are PyMOL renders from six orthogonal camera directions. Cartoon representation draws helices as coils and strands as arrows; sticks shows the backbone as bonds; surface shows the solvent-excluded envelope. Rainbow coloring maps sequence position to hue (blue→red, N→C); chain coloring assigns a distinct color per polypeptide.

Contact-map, Ramachandran, and PAE plots. Three diagnostic plots accompany the record. The Cα contact map visualizes the tertiary structure as a 2D adjacency matrix (8 Å cutoff, sequence-local contacts suppressed). The Ramachandran plot shows the distribution of backbone (φ, ψ) torsions, with points in the α and β basins reflecting secondary structure content. The PAE plot shows AlphaFold's inter-residue confidence as a color matrix.

InterPro / GO / CATH / organism. The annotation block draws on four external resources. InterPro: which protein families and domains the sequence belongs to. GO: standardized terms for what the protein does, what process it participates in, and where in the cell it acts. CATH: which structural fold it has in the CATH hierarchy. Organism: the species of origin.

Nearest PDB structures. Structural nearest neighbors (via Foldseek easy-search vs the PDB). Reported per hit: target PDB id, E-value, and alignment TM-score. A TM-score above ~0.5 is the conventional threshold for 'same fold'.

Predicted aligned error. Predicted aligned error is AlphaFold's pairwise confidence. Unlike pLDDT (per-residue), PAE is per-residue-pair and captures whether two parts of the structure are correctly placed relative to each other. Units are ångströms of expected positional error.

Solvent-accessible surface area. SASA measures how much of the protein is reachable by solvent. It is computed by rolling a water-sized probe over the atomic surface and summing the exposed area (Å²). Per-residue SASA distinguishes core (buried, low SASA) from surface (exposed, high SASA) residues; total SASA is a whole-molecule size measure.

B-factor. Crystallographic B-factors measure how much each atom's electron density is smeared out, in Å². They rise in mobile loops and surface residues and fall in the buried interior. In AlphaFold models this column is repurposed to hold pLDDT instead.

pLDDT. For AlphaFold models, the B-factor field carries pLDDT — the model's own estimate of local accuracy on a 0–100 scale. Regions with pLDDT<50 should be treated as essentially unmodeled; they often correspond to intrinsically disordered segments.

Backbone torsions (φ/ψ). φ (phi) and ψ (psi) are the two rotatable backbone dihedrals per residue: φ is the C(i-1)–N–Cα–C torsion, ψ is the N–Cα–C–N(i+1) torsion, both in degrees on (−180°, 180°]. α-helical residues cluster near (−60°, −45°); β-strand residues near (−120°, +130°). A Ramachandran plot is simply a scatter of (φ, ψ) for every residue.

Radius of gyration, Cα contacts, bounding box. Radius of gyration (Rg) is the root-mean-square distance of Cα atoms from their centroid — a single number for overall size and compactness. A globular domain of N residues has Rg ≈ 2.2·N^0.38 Å; an extended or disordered chain has a much larger Rg. The Cα contact count is the number of residue pairs whose Cα atoms are within 8 Å and are more than four posi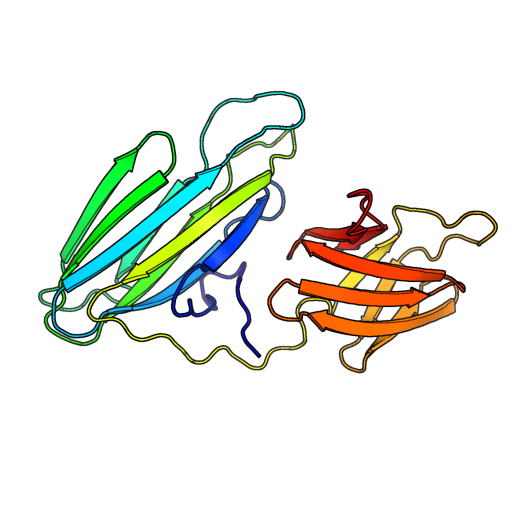tions apart in sequence — a standard proxy for tertiary packing density. The bounding box is the smallest axis-aligned box enclosing all Cα atoms.

Secondary structure (3-state, P-SEA). Three-state secondary structure (P-SEA) collapses the eight DSSP classes into helix (a), strand (b), and coil (c). P-SEA assigns these from Cα geometry alone — distances and angles — without requiring backbone oxygens, so it works on any Cα trace.

Secondary structure (8-state, DSSP). Secondary structure is the local, repeating backbone conformation. DSSP classifies it into eight states by reading the hydrogen-bond network: three helix types (H, G, I), two β types (E, B), two non-regular types (T, S), and unstructured coil (-).

Foldseek 3Di. The Foldseek 3Di string encodes local tertiary geometry as a 20-letter alphabet — one character per residue — derived from the relative positions of nearby Cα atoms. Unlike the amino-acid sequence, 3Di is a direct function of the 3D structure, so two proteins with the same fold have similar 3Di strings even at low sequence identity.

mmCIF coordinates. Structure coordinates are given as an mmCIF _atom_site loop: one row per atom with element, residue name, chain id, sequence number, and x/y/z position in Å. Only the four main-chain atoms per residue are included here; side chains are omitted to keep the record compact.

Sequence. This is the polypeptide sequence — one letter per residue, N-terminus first. Length ranges from a few dozen residues for small domains to over a thousand for large multi-domain proteins.